Protein AF-A0A812GAY0-F1 (afdb_monomer_lite)

Sequence (283 aa):
MVVAYCGALATFPDYWWTCTLCFGIPFSYIAIQQIYIDHDVMHGATFPVYEWQRFLTHPFADFFSLPWEEFVLEHNRHHASTVDLLIQGEFGWDPEEFHYALQQWAGPWSSNWYKYLLTVPFIPVIHFFGLNDTGSLFALEWWMHFPDEGAGGKCNKEFWSKWVPRRVKHNAFVLSLWACVWLLGTYPLGRPLSEGWRFLFTVSFFARVGFSAAWMFITNFTHSLPWNEFLAQDPGRTWPVLHNVMAMVLGGKHRWNEMLFHDAAWFSLRLLSPSLLNLDYPV

pLDDT: mean 74.18, std 19.4, range [28.56, 97.69]

Organism: NCBI:txid878477

Radius of gyration: 21.4 Å; chains: 1; bounding box: 56×52×54 Å

Secondary structure (DSSP, 8-state):
-HHHHHHHHHH-GGGHHHHHHHHHHHHHHHHHHHHHHHHHHHHH--SPPPTTGGG-SSTTSSSS---HHHHHHHHHHHHHHHHHHTTT---TTS-HHHHHHHHH--TTSS-GGGHHHHTTTTHHHHHHHT-STTSHHHHHHHHHHS--SSTT-SS-TTIIIIIHHHHHHHHHHHHHHHHHHHHHTSGGGT--GGGTHHHHHHHHHHHHHHHHHHHHIIIIITTSHHHHHHHTT-HHHH-HHHHHHHHHHTTSHHHHHHHHSTT-HHHHHHHH-GGGGG-----

Foldseek 3Di:
DLLVLLVCCLVCVVCNVVSLCVCQVVLLLVLLLLQVVLVVCLVDPDPDDDPVVQQSNRQLLELAADGPVVLSVQVVQQVVCVVVLLQPWGDGDDPCVVLVCLQPVCPVPNDSPCNVPPRPVCLLVCLLQACFRGGDVVRVVCVVPVDDPDPTDDDDVCCVVPVVVRRCVNSVSSNVVLVVQLVSLDVSNPHHSVRSVVRSVSSSNSSSSNNSVNRCLQTPVLSDPVLVVCLVVVCCVVPVVVLVVVQVSNVHNVSSVCSSCVVVVVVVVVVVDPPVVPPPDDD

Structure (mmCIF, N/CA/C/O backbone):
data_AF-A0A812GAY0-F1
#
_entry.id   AF-A0A812GAY0-F1
#
loop_
_atom_site.group_PDB
_atom_site.id
_atom_site.type_symbol
_atom_site.label_atom_id
_atom_site.label_alt_id
_atom_site.label_comp_id
_atom_site.label_asym_id
_atom_site.label_entity_id
_atom_site.label_seq_id
_atom_site.pdbx_PDB_ins_code
_atom_site.Cartn_x
_atom_site.Cartn_y
_atom_site.Cartn_z
_atom_site.occupancy
_atom_site.B_iso_or_equiv
_atom_site.auth_seq_id
_atom_site.auth_comp_id
_atom_site.auth_asym_id
_atom_site.auth_atom_id
_atom_site.pdbx_PDB_model_num
ATOM 1 N N . MET A 1 1 ? -13.182 -7.813 4.278 1.00 91.88 1 MET A N 1
ATOM 2 C CA . MET A 1 1 ? -12.256 -8.108 5.399 1.00 91.88 1 MET A CA 1
ATOM 3 C C . MET A 1 1 ? -12.402 -7.134 6.557 1.00 91.88 1 MET A C 1
ATOM 5 O O . MET A 1 1 ? -12.786 -7.587 7.621 1.00 91.88 1 MET A O 1
ATOM 9 N N . VAL A 1 2 ? -12.171 -5.826 6.373 1.00 95.94 2 VAL A N 1
ATOM 10 C CA . VAL A 1 2 ? -12.195 -4.830 7.470 1.00 95.94 2 VAL A CA 1
ATOM 11 C C . VAL A 1 2 ? -13.468 -4.888 8.338 1.00 95.94 2 VAL A C 1
ATOM 13 O O . VAL A 1 2 ? -13.375 -4.914 9.560 1.00 95.94 2 VAL A O 1
ATOM 16 N N . VAL A 1 3 ? -14.656 -5.017 7.733 1.00 96.69 3 VAL A N 1
ATOM 17 C CA . VAL A 1 3 ? -15.926 -5.186 8.476 1.00 96.69 3 VAL A CA 1
ATOM 18 C C . VAL A 1 3 ? -15.945 -6.467 9.327 1.00 96.69 3 VAL A C 1
ATOM 20 O O . VAL A 1 3 ? -16.402 -6.441 10.464 1.00 96.69 3 VAL A O 1
ATOM 23 N N . ALA A 1 4 ? -15.401 -7.577 8.819 1.00 96.75 4 ALA A N 1
ATOM 24 C CA . ALA A 1 4 ? -15.313 -8.834 9.567 1.00 96.75 4 ALA A CA 1
ATOM 25 C C . ALA A 1 4 ? -14.305 -8.746 10.726 1.00 96.75 4 ALA A C 1
ATOM 27 O O . ALA A 1 4 ? -14.552 -9.306 11.787 1.00 96.75 4 ALA A O 1
ATOM 28 N N . TYR A 1 5 ? -13.213 -7.991 10.560 1.00 97.56 5 TYR A N 1
ATOM 29 C CA . TYR A 1 5 ? -12.270 -7.685 11.641 1.00 97.56 5 TYR A CA 1
ATOM 30 C C . TYR A 1 5 ? -12.915 -6.829 12.744 1.00 97.56 5 TYR A C 1
ATOM 32 O O . TYR A 1 5 ? -12.768 -7.142 13.923 1.00 97.56 5 TYR A O 1
ATOM 40 N N . CYS A 1 6 ? -13.703 -5.813 12.374 1.00 97.69 6 CYS A N 1
ATOM 41 C CA . CYS A 1 6 ? -14.517 -5.045 13.320 1.00 97.69 6 CYS A CA 1
ATOM 42 C C . CYS A 1 6 ? -15.488 -5.957 14.097 1.00 97.69 6 CYS A C 1
ATOM 44 O O . CYS A 1 6 ? -15.497 -5.937 15.326 1.00 97.69 6 CYS A O 1
ATOM 46 N N . GLY A 1 7 ? -16.228 -6.829 13.400 1.00 97.56 7 GLY A N 1
ATOM 47 C CA . GLY A 1 7 ? -17.113 -7.813 14.033 1.00 97.56 7 GLY A CA 1
ATOM 48 C C . GLY A 1 7 ? -16.378 -8.794 14.957 1.00 97.56 7 GLY A C 1
ATOM 49 O O . GLY A 1 7 ? -16.859 -9.081 16.052 1.00 97.56 7 GLY A O 1
ATOM 50 N N . ALA A 1 8 ? -15.190 -9.266 14.564 1.00 97.19 8 ALA A N 1
ATOM 51 C CA . ALA A 1 8 ? -14.360 -10.141 15.390 1.00 97.19 8 ALA A CA 1
ATOM 52 C C . ALA A 1 8 ? -13.901 -9.447 16.683 1.00 97.19 8 ALA A C 1
ATOM 54 O O . ALA A 1 8 ? -14.040 -10.028 17.754 1.00 97.19 8 ALA A O 1
ATOM 55 N N . LEU A 1 9 ? -13.443 -8.190 16.611 1.00 97.25 9 LEU A N 1
ATOM 56 C CA . LEU A 1 9 ? -13.089 -7.402 17.799 1.00 97.25 9 LEU A CA 1
ATOM 57 C C . LEU A 1 9 ? -14.291 -7.110 18.708 1.00 97.25 9 LEU A C 1
ATOM 59 O O . LEU A 1 9 ? -14.134 -7.113 19.925 1.00 97.25 9 LEU A O 1
ATOM 63 N N . ALA A 1 10 ? -15.474 -6.866 18.137 1.00 96.62 10 ALA A N 1
ATOM 64 C CA . ALA A 1 10 ? -16.702 -6.667 18.908 1.00 96.62 10 ALA A CA 1
ATOM 65 C C . ALA A 1 10 ? -17.165 -7.952 19.623 1.00 96.62 10 ALA A C 1
ATOM 67 O O . ALA A 1 10 ? -17.717 -7.885 20.717 1.00 96.62 10 ALA A O 1
ATOM 68 N N . THR A 1 11 ? -16.934 -9.120 19.011 1.00 97.12 11 THR A N 1
ATOM 69 C CA . THR A 1 11 ? -17.379 -10.426 19.536 1.00 97.12 11 THR A CA 1
ATOM 70 C C . THR A 1 11 ? -16.366 -11.050 20.502 1.00 97.12 11 THR A C 1
ATOM 72 O O . THR A 1 11 ? -16.757 -11.713 21.459 1.00 97.12 11 THR A O 1
ATOM 75 N N . PHE A 1 12 ? -15.067 -10.840 20.268 1.00 96.38 12 PHE A N 1
ATOM 76 C CA . PHE A 1 12 ? -13.966 -11.476 20.998 1.00 96.38 12 PHE A CA 1
ATOM 77 C C . PHE A 1 12 ? -12.930 -10.444 21.497 1.00 96.38 12 PHE A C 1
ATOM 79 O O . PHE A 1 12 ? -11.750 -10.537 21.139 1.00 96.38 12 PHE A O 1
ATOM 86 N N . PRO A 1 13 ? -13.330 -9.450 22.319 1.00 93.00 13 PRO A N 1
ATOM 87 C CA . PRO A 1 13 ? -12.456 -8.345 22.724 1.00 93.00 13 PRO A CA 1
ATOM 88 C C . PRO A 1 13 ? -11.199 -8.803 23.483 1.00 93.00 13 PRO A C 1
ATOM 90 O O . PRO A 1 13 ? -10.128 -8.229 23.291 1.00 93.00 13 PRO A O 1
ATOM 93 N N . ASP A 1 14 ? -11.289 -9.877 24.272 1.00 96.44 14 ASP A N 1
ATOM 94 C CA . ASP A 1 14 ? -10.149 -10.444 25.011 1.00 96.44 14 ASP A CA 1
ATOM 95 C C . ASP A 1 14 ? -9.085 -11.069 24.084 1.00 96.44 14 ASP A C 1
ATOM 97 O O . ASP A 1 14 ? -7.906 -11.142 24.429 1.00 96.44 14 ASP A O 1
ATOM 101 N N . TYR A 1 15 ? -9.478 -11.458 22.867 1.00 96.00 15 TYR A N 1
ATOM 102 C CA . TYR A 1 15 ? -8.618 -12.070 21.848 1.00 96.00 15 TYR A CA 1
ATOM 103 C C . TYR A 1 15 ? -8.150 -11.053 20.797 1.00 96.00 15 TYR A C 1
ATOM 105 O O . TYR A 1 15 ? -7.919 -11.404 19.635 1.00 96.00 15 TYR A O 1
ATOM 113 N N . TRP A 1 16 ? -8.008 -9.780 21.182 1.00 94.75 16 TRP A N 1
ATOM 114 C CA . TRP A 1 16 ? -7.714 -8.688 20.250 1.00 94.75 16 TRP A CA 1
ATOM 115 C C . TRP A 1 16 ? -6.454 -8.925 19.405 1.00 94.75 16 TRP A C 1
ATOM 117 O O . TRP A 1 16 ? -6.496 -8.692 18.198 1.00 94.75 16 TRP A O 1
ATOM 127 N N . TRP A 1 17 ? -5.361 -9.436 19.991 1.00 95.81 17 TRP A N 1
ATOM 128 C CA . TRP A 1 17 ? -4.130 -9.765 19.257 1.00 95.81 17 TRP A CA 1
ATOM 129 C C . TRP A 1 17 ? -4.379 -10.824 18.181 1.00 95.81 17 TRP A C 1
ATOM 131 O O . TRP A 1 17 ? -3.963 -10.651 17.038 1.00 95.81 17 TRP A O 1
ATOM 141 N N . THR A 1 18 ? -5.101 -11.895 18.521 1.00 96.88 18 THR A N 1
ATOM 142 C CA . THR A 1 18 ? -5.454 -12.969 17.584 1.00 96.88 18 THR A CA 1
ATOM 143 C C . THR A 1 18 ? -6.330 -12.432 16.455 1.00 96.88 18 THR A C 1
ATOM 145 O O . THR A 1 18 ? -6.010 -12.641 15.288 1.00 96.88 18 THR A O 1
ATOM 148 N N . CYS A 1 19 ? -7.372 -11.658 16.777 1.00 97.25 19 CYS A N 1
ATOM 149 C CA . CYS A 1 19 ? -8.228 -11.010 15.779 1.00 97.25 19 CYS A CA 1
ATOM 150 C C . CYS A 1 19 ? -7.425 -10.082 14.854 1.00 97.25 19 CYS A C 1
ATOM 152 O O . CYS A 1 19 ? -7.622 -10.094 13.640 1.00 97.25 19 CYS A O 1
ATOM 154 N N . THR A 1 20 ? -6.491 -9.314 15.423 1.00 96.94 20 THR A N 1
ATOM 155 C CA . THR A 1 20 ? -5.622 -8.378 14.697 1.00 96.94 20 THR A CA 1
ATOM 156 C C . THR A 1 20 ? -4.679 -9.100 13.743 1.00 96.94 20 THR A C 1
ATOM 158 O O . THR A 1 20 ? -4.568 -8.690 12.594 1.00 96.94 20 THR A O 1
ATOM 161 N N . LEU A 1 21 ? -4.031 -10.187 14.170 1.00 96.62 21 LEU A N 1
ATOM 162 C CA . LEU A 1 21 ? -3.102 -10.947 13.326 1.00 96.62 21 LEU A CA 1
ATOM 163 C C . LEU A 1 21 ? -3.830 -11.759 12.243 1.00 96.62 21 LEU A C 1
ATOM 165 O O . LEU A 1 21 ? -3.399 -11.758 11.090 1.00 96.62 21 LEU A O 1
ATOM 169 N N . CYS A 1 22 ? -4.965 -12.385 12.580 1.00 96.81 22 CYS A N 1
ATOM 170 C CA . CYS A 1 22 ? -5.810 -13.107 11.623 1.00 96.81 22 CYS A CA 1
ATOM 171 C C . CYS A 1 22 ? -6.476 -12.186 10.586 1.00 96.81 22 CYS A C 1
ATOM 173 O O . CYS A 1 22 ? -6.826 -12.649 9.503 1.00 96.81 22 CYS A O 1
ATOM 175 N N . PHE A 1 23 ? -6.639 -10.895 10.885 1.00 97.06 23 PHE A N 1
ATOM 176 C CA . PHE A 1 23 ? -6.981 -9.877 9.891 1.00 97.06 23 PHE A CA 1
ATOM 177 C C . PHE A 1 23 ? -5.746 -9.406 9.116 1.00 97.06 23 PHE A C 1
ATOM 179 O O . PHE A 1 23 ? -5.739 -9.441 7.887 1.00 97.06 23 PHE A O 1
ATOM 186 N N . GLY A 1 24 ? -4.722 -8.955 9.838 1.00 96.88 24 GLY A N 1
ATOM 187 C CA . GLY A 1 24 ? -3.613 -8.176 9.309 1.00 96.88 24 GLY A CA 1
ATOM 188 C C . GLY A 1 24 ? -2.748 -8.942 8.323 1.00 96.88 24 GLY A C 1
ATOM 189 O O . GLY A 1 24 ? -2.502 -8.439 7.234 1.00 96.88 24 GLY A O 1
ATOM 190 N N . ILE A 1 25 ? -2.357 -10.179 8.648 1.00 95.38 25 ILE A N 1
ATOM 191 C CA . ILE A 1 25 ? -1.489 -10.981 7.772 1.00 95.38 25 ILE A CA 1
ATOM 192 C C . ILE A 1 25 ? -2.188 -11.282 6.428 1.00 95.38 25 ILE A C 1
ATOM 194 O O . ILE A 1 25 ? -1.617 -10.951 5.385 1.00 95.38 25 ILE A O 1
ATOM 198 N N . PRO A 1 26 ? -3.436 -11.803 6.389 1.00 95.62 26 PRO A N 1
ATOM 199 C CA . PRO A 1 26 ? -4.159 -11.960 5.126 1.00 95.62 26 PRO A CA 1
ATOM 200 C C . PRO A 1 26 ? -4.470 -10.638 4.411 1.00 95.62 26 PRO A C 1
ATOM 202 O O . PRO A 1 26 ? -4.562 -10.623 3.187 1.00 95.62 26 PRO A O 1
ATOM 205 N N . PHE A 1 27 ? -4.652 -9.531 5.140 1.00 95.81 27 PHE A N 1
ATOM 206 C CA . PHE A 1 27 ? -4.959 -8.231 4.537 1.00 95.81 27 PHE A CA 1
ATOM 207 C C . PHE A 1 27 ? -3.732 -7.614 3.856 1.00 95.81 27 PHE A C 1
ATOM 209 O O . PHE A 1 27 ? -3.841 -7.183 2.711 1.00 95.81 27 PHE A O 1
ATOM 216 N N . SER A 1 28 ? -2.554 -7.668 4.490 1.00 94.81 28 SER A N 1
ATOM 217 C CA . SER A 1 28 ? -1.281 -7.320 3.846 1.00 94.81 28 SER A CA 1
ATOM 218 C C . SER A 1 28 ? -1.016 -8.201 2.626 1.00 94.81 28 SER A C 1
ATOM 220 O O . SER A 1 28 ? -0.612 -7.695 1.586 1.00 94.81 28 SER A O 1
ATOM 222 N N . TYR A 1 29 ? -1.301 -9.505 2.714 1.00 92.00 29 TYR A N 1
ATOM 223 C CA . TYR A 1 29 ? -1.166 -10.407 1.571 1.00 92.00 29 TYR A CA 1
ATOM 224 C C . TYR A 1 29 ? -2.084 -10.022 0.401 1.00 92.00 29 TYR A C 1
ATOM 226 O O . TYR A 1 29 ? -1.651 -10.005 -0.747 1.00 92.00 29 TYR A O 1
ATOM 234 N N . ILE A 1 30 ? -3.339 -9.659 0.674 1.00 91.50 30 ILE A N 1
ATOM 235 C CA . ILE A 1 30 ? -4.270 -9.210 -0.367 1.00 91.50 30 ILE A CA 1
ATOM 236 C C . ILE A 1 30 ? -3.857 -7.857 -0.956 1.00 91.50 30 ILE A C 1
ATOM 238 O O . ILE A 1 30 ? -3.978 -7.691 -2.162 1.00 91.50 30 ILE A O 1
ATOM 242 N N . ALA A 1 31 ? -3.292 -6.937 -0.169 1.00 91.62 31 ALA A N 1
ATOM 243 C CA . ALA A 1 31 ? -2.691 -5.709 -0.696 1.00 91.62 31 ALA A CA 1
ATOM 244 C C . ALA A 1 31 ? -1.494 -5.989 -1.632 1.00 91.62 31 ALA A C 1
ATOM 246 O O . ALA A 1 31 ? -1.371 -5.340 -2.667 1.00 91.62 31 ALA A O 1
ATOM 247 N N . ILE A 1 32 ? -0.671 -7.006 -1.339 1.00 89.19 32 ILE A N 1
ATOM 248 C CA . ILE A 1 32 ? 0.379 -7.469 -2.266 1.00 89.19 32 ILE A CA 1
ATOM 249 C C . ILE A 1 32 ? -0.239 -7.997 -3.568 1.00 89.19 32 ILE A C 1
ATOM 251 O O . ILE A 1 32 ? 0.168 -7.605 -4.657 1.00 89.19 32 ILE A O 1
ATOM 255 N N . GLN A 1 33 ? -1.245 -8.870 -3.470 1.00 86.88 33 GLN A N 1
ATOM 256 C CA . GLN A 1 33 ? -1.918 -9.426 -4.649 1.00 86.88 33 GLN A CA 1
ATOM 257 C C . GLN A 1 33 ? -2.678 -8.369 -5.463 1.00 86.88 33 GLN A C 1
ATOM 259 O O . GLN A 1 33 ? -2.829 -8.551 -6.668 1.00 86.88 33 GLN A O 1
ATOM 264 N N . GLN A 1 34 ? -3.137 -7.291 -4.821 1.00 86.69 34 GLN A N 1
ATOM 265 C CA . GLN A 1 34 ? -3.789 -6.151 -5.458 1.00 86.69 34 GLN A CA 1
ATOM 266 C C . GLN A 1 34 ? -2.803 -5.413 -6.371 1.00 86.69 34 GLN A C 1
ATOM 268 O O . GLN A 1 34 ? -3.097 -5.298 -7.552 1.00 86.69 34 GLN A O 1
ATOM 273 N N . ILE A 1 35 ? -1.599 -5.066 -5.891 1.00 84.44 35 ILE A N 1
ATOM 274 C CA . ILE A 1 35 ? -0.554 -4.451 -6.733 1.00 84.44 35 ILE A CA 1
ATOM 275 C C . ILE A 1 35 ? -0.225 -5.289 -7.968 1.00 84.44 35 ILE A C 1
ATOM 277 O O . ILE A 1 35 ? -0.152 -4.733 -9.057 1.00 84.44 35 ILE A O 1
ATOM 281 N N . TYR A 1 36 ? -0.104 -6.614 -7.841 1.00 79.56 36 TYR A N 1
ATOM 282 C CA . TYR A 1 36 ? 0.109 -7.466 -9.017 1.00 79.56 36 TYR A CA 1
ATOM 283 C C . TYR A 1 36 ? -1.066 -7.416 -10.003 1.00 79.56 36 TYR A C 1
ATOM 285 O O . TYR A 1 36 ? -0.839 -7.337 -11.201 1.00 79.56 36 TYR A O 1
ATOM 293 N N . ILE A 1 37 ? -2.319 -7.402 -9.526 1.00 79.56 37 ILE A N 1
ATOM 294 C CA . ILE A 1 37 ? -3.492 -7.218 -10.404 1.00 79.56 37 ILE A CA 1
ATOM 295 C C . ILE A 1 37 ? -3.460 -5.838 -11.072 1.00 79.56 37 ILE A C 1
ATOM 297 O O . ILE A 1 37 ? -3.764 -5.729 -12.255 1.00 79.56 37 ILE A O 1
ATOM 301 N N . ASP A 1 38 ? -3.117 -4.782 -10.339 1.00 79.62 38 ASP A N 1
ATOM 302 C CA . ASP A 1 38 ? -3.088 -3.429 -10.889 1.00 79.62 38 ASP A CA 1
ATOM 303 C C . ASP A 1 38 ? -1.956 -3.276 -11.922 1.00 79.62 38 ASP A C 1
ATOM 305 O O . ASP A 1 38 ? -2.198 -2.711 -12.985 1.00 79.62 38 ASP A O 1
ATOM 309 N N . HIS A 1 39 ? -0.782 -3.878 -11.690 1.00 77.62 39 HIS A N 1
ATOM 310 C CA . HIS A 1 39 ? 0.313 -4.010 -12.664 1.00 77.62 39 HIS A CA 1
ATOM 311 C C . HIS A 1 39 ? -0.130 -4.784 -13.923 1.00 77.62 39 HIS A C 1
ATOM 313 O O . HIS A 1 39 ? -0.033 -4.246 -15.030 1.00 77.62 39 HIS A O 1
ATOM 319 N N . ASP A 1 40 ? -0.720 -5.981 -13.758 1.00 74.38 40 ASP A N 1
ATOM 320 C CA . ASP A 1 40 ? -1.301 -6.798 -14.843 1.00 74.38 40 ASP A CA 1
ATOM 321 C C . ASP A 1 40 ? -2.260 -5.954 -15.714 1.00 74.38 40 ASP A C 1
ATOM 323 O O . ASP A 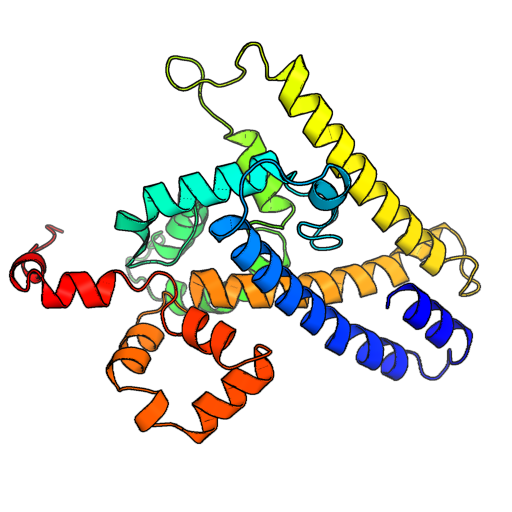1 40 ? -2.237 -5.996 -16.949 1.00 74.38 40 ASP A O 1
ATOM 327 N N . VAL A 1 41 ? -3.129 -5.168 -15.067 1.00 74.38 41 VAL A N 1
ATOM 328 C CA . VAL A 1 41 ? -4.144 -4.335 -15.728 1.00 74.38 41 VAL A CA 1
ATOM 329 C C . VAL A 1 41 ? -3.522 -3.098 -16.382 1.00 74.38 41 VAL A C 1
ATOM 331 O O . VAL A 1 41 ? -3.973 -2.723 -17.461 1.00 74.38 41 VAL A O 1
ATOM 334 N N . MET A 1 42 ? -2.490 -2.473 -15.810 1.00 74.25 42 MET A N 1
ATOM 335 C CA . MET A 1 42 ? -1.802 -1.341 -16.449 1.00 74.25 42 MET A CA 1
ATOM 336 C C . MET A 1 42 ? -1.100 -1.746 -17.749 1.00 74.25 42 MET A C 1
ATOM 338 O O . MET A 1 42 ? -1.199 -1.016 -18.736 1.00 74.25 42 MET A O 1
ATOM 342 N N . HIS A 1 43 ? -0.471 -2.924 -17.782 1.00 73.56 43 HIS A N 1
ATOM 343 C CA . HIS A 1 43 ? 0.157 -3.470 -18.992 1.00 73.56 43 HIS A CA 1
ATOM 344 C C . HIS A 1 43 ? -0.853 -4.035 -20.003 1.00 73.56 43 HIS A C 1
ATOM 346 O O . HIS A 1 43 ? -0.641 -3.944 -21.213 1.00 73.56 43 HIS A O 1
ATOM 352 N N . GLY A 1 44 ? -1.952 -4.634 -19.531 1.00 62.41 44 GLY A N 1
ATOM 353 C CA . GLY A 1 44 ? -2.890 -5.388 -20.372 1.00 62.41 44 GLY A CA 1
ATOM 354 C C . GLY A 1 44 ? -4.186 -4.676 -20.788 1.00 62.41 44 GLY A C 1
ATOM 355 O O . GLY A 1 44 ? -4.873 -5.158 -21.693 1.00 62.41 44 GLY A O 1
ATOM 356 N N . ALA A 1 45 ? -4.588 -3.574 -20.144 1.00 60.09 45 ALA A N 1
ATOM 357 C CA . ALA A 1 45 ? -5.917 -2.998 -20.359 1.00 60.09 45 ALA A CA 1
ATOM 358 C C . ALA A 1 45 ? -6.026 -2.119 -21.613 1.00 60.09 45 ALA A C 1
ATOM 360 O O . ALA A 1 45 ? -5.353 -1.100 -21.772 1.00 60.09 45 ALA A O 1
ATOM 361 N N . THR A 1 46 ? -7.025 -2.414 -22.447 1.00 53.97 46 THR A N 1
ATOM 362 C CA . THR A 1 46 ? -7.500 -1.479 -23.473 1.00 53.97 46 THR A CA 1
ATOM 363 C C . THR A 1 46 ? -8.133 -0.252 -22.815 1.00 53.97 46 THR A C 1
ATOM 365 O O . THR A 1 46 ? -9.203 -0.340 -22.208 1.00 53.97 46 THR A O 1
ATOM 368 N N . PHE A 1 47 ? -7.495 0.907 -22.953 1.00 59.88 47 PHE A N 1
ATOM 369 C CA . PHE A 1 47 ? -8.018 2.171 -22.438 1.00 59.88 47 PHE A CA 1
ATOM 370 C C . PHE A 1 47 ? -9.268 2.619 -23.234 1.00 59.88 47 PHE A C 1
ATOM 372 O O . PHE A 1 47 ? -9.244 2.542 -24.465 1.00 59.88 47 PHE A O 1
ATOM 379 N N . PRO A 1 48 ? -10.341 3.143 -22.601 1.00 62.84 48 PRO A N 1
ATOM 380 C CA . PRO A 1 48 ? -10.502 3.438 -21.175 1.00 62.84 48 PRO A CA 1
ATOM 381 C C . PRO A 1 48 ? -11.254 2.353 -20.377 1.00 62.84 48 PRO A C 1
ATOM 383 O O . PRO A 1 48 ? -12.234 1.777 -20.844 1.00 62.84 48 PRO A O 1
ATOM 386 N N . VAL A 1 49 ? -10.878 2.187 -19.104 1.00 73.19 49 VAL A N 1
ATOM 387 C CA . VAL A 1 49 ? -11.592 1.338 -18.128 1.00 73.19 49 VAL A CA 1
ATOM 388 C C . VAL A 1 49 ? -12.937 1.942 -17.683 1.00 73.19 49 VAL A C 1
ATOM 390 O O . VAL A 1 49 ? -13.151 3.167 -17.760 1.00 73.19 49 VAL A O 1
ATOM 393 N N . TYR A 1 50 ? -13.833 1.092 -17.160 1.00 79.50 50 TYR A N 1
ATOM 394 C CA . TYR A 1 50 ? -15.130 1.509 -16.618 1.00 79.50 50 TYR A CA 1
ATOM 395 C C . TYR A 1 50 ? -14.962 2.486 -15.445 1.00 79.50 50 TYR A C 1
ATOM 397 O O . TYR A 1 50 ? -14.006 2.409 -14.679 1.00 79.50 50 TYR A O 1
ATOM 405 N N . GLU A 1 51 ? -15.916 3.404 -15.273 1.00 80.56 51 GLU A N 1
ATOM 406 C CA . GLU A 1 51 ? -15.801 4.498 -14.297 1.00 80.56 51 GLU A CA 1
ATOM 407 C C . GLU A 1 51 ? -15.577 4.014 -12.855 1.00 80.56 51 GLU A C 1
ATOM 409 O O . GLU A 1 51 ? -14.760 4.588 -12.144 1.00 80.56 51 GLU A O 1
ATOM 414 N N . TRP A 1 52 ? -16.240 2.930 -12.440 1.00 79.19 52 TRP A N 1
ATOM 415 C CA . TRP A 1 52 ? -16.080 2.352 -11.102 1.00 79.19 52 TRP A CA 1
ATOM 416 C C . TRP A 1 52 ? -14.709 1.689 -10.883 1.00 79.19 52 TRP A C 1
ATOM 418 O O . TRP A 1 52 ? -14.216 1.688 -9.759 1.00 79.19 52 TRP A O 1
ATOM 428 N N . GLN A 1 53 ? -14.066 1.172 -11.938 1.00 77.88 53 GLN A N 1
ATOM 429 C CA . GLN A 1 53 ? -12.746 0.529 -11.842 1.00 77.88 53 GLN A CA 1
ATOM 430 C C . GLN A 1 53 ? -11.640 1.538 -11.520 1.00 77.88 53 GLN A C 1
ATOM 432 O O . GLN A 1 53 ? -10.680 1.193 -10.840 1.00 77.88 53 GLN A O 1
ATOM 437 N N . ARG A 1 54 ? -11.810 2.809 -11.915 1.00 78.31 54 ARG A N 1
ATOM 438 C CA . ARG A 1 54 ? -10.849 3.901 -11.652 1.00 78.31 54 ARG A CA 1
ATOM 439 C C . ARG A 1 54 ? -10.640 4.207 -10.168 1.00 78.31 54 ARG A C 1
ATOM 441 O O . ARG A 1 54 ? -9.724 4.945 -9.832 1.00 78.31 54 ARG A O 1
ATOM 448 N N . PHE A 1 55 ? -11.494 3.657 -9.306 1.00 77.94 55 PHE A N 1
ATOM 449 C CA . PHE A 1 55 ? -11.449 3.803 -7.853 1.00 77.94 55 PHE A CA 1
ATOM 450 C C . PHE A 1 55 ? -10.956 2.536 -7.129 1.00 77.94 55 PHE A C 1
ATOM 452 O O . PHE A 1 55 ? -10.902 2.515 -5.901 1.00 77.94 55 PHE A O 1
ATOM 459 N N . LEU A 1 56 ? -10.618 1.471 -7.867 1.00 71.56 56 LEU A N 1
ATOM 460 C CA . LEU A 1 56 ? -10.163 0.183 -7.321 1.00 71.56 56 LEU A CA 1
ATOM 461 C C . LEU A 1 56 ? -8.655 -0.055 -7.473 1.00 71.56 56 LEU A C 1
ATOM 463 O O . LEU A 1 56 ? -8.181 -1.124 -7.119 1.00 71.56 56 LEU A O 1
ATOM 467 N N . THR A 1 57 ? -7.922 0.952 -7.935 1.00 69.88 57 THR A N 1
ATOM 468 C CA . THR A 1 57 ? -6.526 0.878 -8.397 1.00 69.88 57 THR A CA 1
ATOM 469 C C . THR A 1 57 ? -5.479 0.633 -7.318 1.00 69.88 57 THR A C 1
ATOM 471 O O . THR A 1 57 ? -4.328 0.400 -7.657 1.00 69.88 57 THR A O 1
ATOM 474 N N . HIS A 1 58 ? -5.846 0.874 -6.053 1.00 80.75 58 HIS A N 1
ATOM 475 C CA . HIS A 1 58 ? -5.058 0.658 -4.828 1.00 80.75 58 HIS A CA 1
ATOM 476 C C . HIS A 1 58 ? -5.828 1.174 -3.580 1.00 80.75 58 HIS A C 1
ATOM 478 O O . HIS A 1 58 ? -5.326 2.003 -2.812 1.00 80.75 58 HIS A O 1
ATOM 484 N N . PRO A 1 59 ? -7.095 0.762 -3.352 1.00 76.06 59 PRO A N 1
ATOM 485 C CA . PRO A 1 59 ? -7.872 1.230 -2.208 1.00 76.06 59 PRO A CA 1
ATOM 486 C C . PRO A 1 59 ? -7.180 0.854 -0.892 1.00 76.06 59 PRO A C 1
ATOM 488 O O . PRO A 1 59 ? -6.704 -0.266 -0.718 1.00 76.06 59 PRO A O 1
ATOM 491 N N . PHE A 1 60 ? -7.171 1.795 0.054 1.00 86.62 60 PHE A N 1
ATOM 492 C CA . PHE A 1 60 ? -6.467 1.710 1.341 1.00 86.62 60 PHE A CA 1
ATOM 493 C C . PHE A 1 60 ? -4.928 1.700 1.282 1.00 86.62 60 PHE A C 1
ATOM 495 O O . PHE A 1 60 ? -4.321 1.587 2.346 1.00 86.62 60 PHE A O 1
ATOM 502 N N . ALA A 1 61 ? -4.283 1.874 0.120 1.00 86.38 61 ALA A N 1
ATOM 503 C CA . ALA A 1 61 ? -2.822 2.013 0.066 1.00 86.38 61 ALA A CA 1
ATOM 504 C C . ALA A 1 61 ? -2.320 3.212 0.874 1.00 86.38 61 ALA A C 1
ATOM 506 O O . ALA A 1 61 ? -1.325 3.103 1.590 1.00 86.38 61 ALA A O 1
ATOM 507 N N . ASP A 1 62 ? -3.040 4.331 0.832 1.00 90.12 62 ASP A N 1
ATOM 508 C CA . ASP A 1 62 ? -2.762 5.500 1.661 1.00 90.12 62 ASP A CA 1
ATOM 509 C C . ASP A 1 62 ? -4.013 6.377 1.860 1.00 90.12 62 ASP A C 1
ATOM 511 O O . ASP A 1 62 ? -5.096 6.064 1.357 1.00 90.12 62 ASP A O 1
ATOM 515 N N . PHE A 1 63 ? -3.883 7.473 2.612 1.00 90.50 63 PHE A N 1
ATOM 516 C CA . PHE A 1 63 ? -4.955 8.448 2.859 1.00 90.50 63 PHE A CA 1
ATOM 517 C C . PHE A 1 63 ? -5.344 9.278 1.636 1.00 90.50 63 PHE A C 1
ATOM 519 O O . PHE A 1 63 ? -6.478 9.749 1.551 1.00 90.50 63 PHE A O 1
ATOM 526 N N . PHE A 1 64 ? -4.413 9.449 0.705 1.00 88.50 64 PHE A N 1
ATOM 527 C CA . PHE A 1 64 ? -4.607 10.086 -0.588 1.00 88.50 64 PHE A CA 1
ATOM 528 C C . PHE A 1 64 ? -3.585 9.502 -1.568 1.00 88.50 64 PHE A C 1
ATOM 530 O O . PHE A 1 64 ? -2.510 9.072 -1.150 1.00 88.50 64 PHE A O 1
ATOM 537 N N . SER A 1 65 ? -3.929 9.446 -2.851 1.00 88.81 65 SER A N 1
ATOM 538 C CA . SER A 1 65 ? -3.112 8.766 -3.861 1.00 88.81 65 SER A CA 1
ATOM 539 C C . SER A 1 65 ? -3.426 9.255 -5.280 1.00 88.81 65 SER A C 1
ATOM 541 O O . SER A 1 65 ? -4.298 10.113 -5.480 1.00 88.81 65 SER A O 1
ATOM 543 N N . LEU A 1 66 ? -2.720 8.712 -6.276 1.00 87.50 66 LEU A N 1
ATOM 544 C CA . LEU A 1 66 ? -2.942 9.037 -7.683 1.00 87.50 66 LEU A CA 1
ATOM 545 C C . LEU A 1 66 ? -4.267 8.444 -8.207 1.00 87.50 66 LEU A C 1
ATOM 547 O O . LEU A 1 66 ? -4.539 7.263 -7.990 1.00 87.50 66 LEU A O 1
ATOM 551 N N . PRO A 1 67 ? -5.097 9.221 -8.934 1.00 87.81 67 PRO A N 1
ATOM 552 C CA . PRO A 1 67 ? -6.220 8.664 -9.688 1.00 87.81 67 PRO A CA 1
ATOM 553 C C . PRO A 1 67 ? -5.714 7.795 -10.849 1.00 87.81 67 PRO A C 1
ATOM 555 O O . PRO A 1 67 ? -4.643 8.066 -11.391 1.00 87.81 67 PRO A O 1
ATOM 558 N N . TRP A 1 68 ? -6.516 6.819 -11.297 1.00 84.62 68 TRP A N 1
ATOM 559 C CA . TRP A 1 68 ? -6.158 5.882 -12.379 1.00 84.62 68 TRP A CA 1
ATOM 560 C C . TRP A 1 68 ? -5.477 6.529 -13.592 1.00 84.62 68 TRP A C 1
ATOM 562 O O . TRP A 1 68 ? -4.452 6.041 -14.053 1.00 84.62 68 TRP A O 1
ATOM 572 N N . GLU A 1 69 ? -6.020 7.632 -14.120 1.00 81.56 69 GLU A N 1
ATOM 573 C CA . GLU A 1 69 ? -5.453 8.265 -15.316 1.00 81.56 69 GLU A CA 1
ATOM 574 C C . GLU A 1 69 ? -4.109 8.973 -15.079 1.00 81.56 69 GLU A C 1
ATOM 576 O O . GLU A 1 69 ? -3.415 9.258 -16.050 1.00 81.56 69 GLU A O 1
ATOM 581 N N . GLU A 1 70 ? -3.750 9.283 -13.831 1.00 82.38 70 GLU A N 1
ATOM 582 C CA . GLU A 1 70 ? -2.417 9.791 -13.477 1.00 82.38 70 GLU A CA 1
ATOM 583 C C . GLU A 1 70 ? -1.463 8.651 -13.117 1.00 82.38 70 GLU A C 1
ATOM 585 O O . GLU A 1 70 ? -0.316 8.709 -13.530 1.00 82.38 70 GLU A O 1
ATOM 590 N N . PHE A 1 71 ? -1.950 7.595 -12.459 1.00 82.00 71 PHE A N 1
ATOM 591 C CA . PHE A 1 71 ? -1.189 6.374 -12.163 1.00 82.00 71 PHE A CA 1
ATOM 592 C C . PHE A 1 71 ? -0.724 5.669 -13.452 1.00 82.00 71 PHE A C 1
ATOM 594 O O . PHE A 1 71 ? 0.459 5.434 -13.642 1.00 82.00 71 PHE A O 1
ATOM 601 N N . VAL A 1 72 ? -1.620 5.476 -14.430 1.00 79.12 72 VAL A N 1
ATOM 602 C CA . VAL A 1 72 ? -1.248 4.952 -15.760 1.00 79.12 72 VAL A CA 1
ATOM 603 C C . VAL A 1 72 ? -0.305 5.901 -16.510 1.00 79.12 72 VAL A C 1
ATOM 605 O O . VAL A 1 72 ? 0.537 5.449 -17.281 1.00 79.12 72 VAL A O 1
ATOM 608 N N . LEU A 1 73 ? -0.440 7.219 -16.341 1.00 77.88 73 LEU A N 1
ATOM 609 C CA . LEU A 1 73 ? 0.438 8.189 -17.007 1.00 77.88 73 LEU A CA 1
ATOM 610 C C . LEU A 1 73 ? 1.842 8.209 -16.391 1.00 77.88 73 LEU A C 1
ATOM 612 O O . LEU A 1 73 ? 2.810 8.413 -17.116 1.00 77.88 73 LEU A O 1
ATOM 616 N N . GLU A 1 74 ? 1.943 8.002 -15.085 1.00 76.50 74 GLU A N 1
ATOM 617 C CA . GLU A 1 74 ? 3.195 7.803 -14.363 1.00 76.50 74 GLU A CA 1
ATOM 618 C C . GLU A 1 74 ? 3.868 6.505 -14.827 1.00 76.50 74 GLU A C 1
ATOM 620 O O . GLU A 1 74 ? 4.919 6.595 -15.456 1.00 76.50 74 GLU A O 1
ATOM 625 N N . HIS A 1 75 ? 3.188 5.358 -14.732 1.00 76.31 75 HIS A N 1
ATOM 626 C CA . HIS A 1 75 ? 3.662 4.050 -15.217 1.00 76.31 75 HIS A CA 1
ATOM 627 C C . HIS A 1 75 ? 4.154 4.072 -16.681 1.00 76.31 75 HIS A C 1
ATOM 629 O O . HIS A 1 75 ? 5.175 3.487 -17.036 1.00 76.31 75 HIS A O 1
ATOM 635 N N . ASN A 1 76 ? 3.479 4.812 -17.569 1.00 69.69 76 ASN A N 1
ATOM 636 C CA . ASN A 1 76 ? 3.943 4.977 -18.956 1.00 69.69 76 ASN A CA 1
ATOM 637 C C . ASN A 1 76 ? 5.189 5.875 -19.092 1.00 69.69 76 ASN A C 1
ATOM 639 O O . ASN A 1 76 ? 5.978 5.684 -20.018 1.00 69.69 76 ASN A O 1
ATOM 643 N N . ARG A 1 77 ? 5.373 6.873 -18.217 1.00 68.06 77 ARG A N 1
ATOM 644 C CA . ARG A 1 77 ? 6.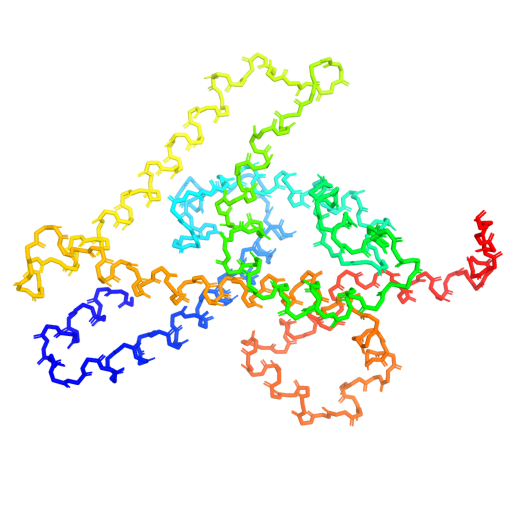602 7.687 -18.180 1.00 68.06 77 ARG A CA 1
ATOM 645 C C . ARG A 1 77 ? 7.753 6.908 -17.554 1.00 68.06 77 ARG A C 1
ATOM 647 O O . ARG A 1 77 ? 8.865 7.033 -18.052 1.00 68.06 77 ARG A O 1
ATOM 654 N N . HIS A 1 78 ? 7.465 6.073 -16.558 1.00 64.88 78 HIS A N 1
ATOM 655 C CA . HIS A 1 78 ? 8.393 5.124 -15.957 1.00 64.88 78 HIS A CA 1
ATOM 656 C C . HIS A 1 78 ? 9.053 4.248 -17.026 1.00 64.88 78 HIS A C 1
ATOM 658 O O . HIS A 1 78 ? 10.265 4.341 -17.226 1.00 64.88 78 HIS A O 1
ATOM 664 N N . HIS A 1 79 ? 8.260 3.493 -17.797 1.00 62.38 79 HIS A N 1
ATOM 665 C CA . HIS A 1 79 ? 8.792 2.617 -18.850 1.00 62.38 79 HIS A CA 1
ATOM 666 C C . HIS A 1 79 ? 9.490 3.364 -20.001 1.00 62.38 79 HIS A C 1
ATOM 668 O O . HIS A 1 79 ? 10.293 2.775 -20.724 1.00 62.38 79 HIS A O 1
ATOM 674 N N . ALA A 1 80 ? 9.241 4.669 -20.171 1.00 58.94 80 ALA A N 1
ATOM 675 C CA . ALA A 1 80 ? 9.990 5.500 -21.113 1.00 58.94 80 ALA A CA 1
ATOM 676 C C . ALA A 1 80 ? 11.397 5.883 -20.602 1.00 58.94 80 ALA A C 1
ATOM 678 O O . ALA A 1 80 ? 12.271 6.158 -21.424 1.00 58.94 80 ALA A O 1
ATOM 679 N N . SER A 1 81 ? 11.627 5.881 -19.282 1.00 51.03 81 SER A N 1
ATOM 680 C CA . SER A 1 81 ? 12.938 6.106 -18.642 1.00 51.03 81 SER A CA 1
ATOM 681 C C . SER A 1 81 ? 13.733 4.825 -18.344 1.00 51.03 81 SER A C 1
ATOM 683 O O . SER A 1 81 ? 14.939 4.912 -18.126 1.00 51.03 81 SER A O 1
ATOM 685 N N . THR A 1 82 ? 13.121 3.633 -18.386 1.00 49.03 82 THR A N 1
ATOM 686 C CA . THR A 1 82 ? 13.744 2.362 -17.945 1.00 49.03 82 THR A CA 1
ATOM 687 C C . THR A 1 82 ? 15.090 2.022 -18.599 1.00 49.03 82 THR A C 1
ATOM 689 O O . THR A 1 82 ? 15.882 1.307 -17.997 1.00 49.03 82 THR A O 1
ATOM 692 N N . VAL A 1 83 ? 15.421 2.568 -19.776 1.00 47.06 83 VAL A N 1
ATOM 693 C CA . VAL A 1 83 ? 16.739 2.357 -20.412 1.00 47.06 83 VAL A CA 1
ATOM 694 C C . VAL A 1 83 ? 17.906 2.793 -19.506 1.00 47.06 83 VAL A C 1
ATOM 696 O O . VAL A 1 83 ? 18.939 2.124 -19.516 1.00 47.06 83 VAL A O 1
ATOM 699 N N . ASP A 1 84 ? 17.724 3.835 -18.687 1.00 39.66 84 ASP A N 1
ATOM 700 C CA . ASP A 1 84 ? 18.743 4.331 -17.748 1.00 39.66 84 ASP A CA 1
ATOM 701 C C . ASP A 1 84 ? 18.613 3.716 -16.329 1.00 39.66 84 ASP A C 1
ATOM 703 O O . ASP A 1 84 ? 19.608 3.590 -15.611 1.00 39.66 84 ASP A O 1
ATOM 707 N N . LEU A 1 85 ? 17.416 3.243 -15.946 1.00 46.88 85 LEU A N 1
ATOM 708 C CA . LEU A 1 85 ? 17.091 2.702 -14.606 1.00 46.88 85 LEU A CA 1
ATOM 709 C C . LEU A 1 85 ? 17.660 1.292 -14.330 1.00 46.88 85 LEU A C 1
ATOM 711 O O . LEU A 1 85 ? 17.833 0.885 -13.178 1.00 46.88 85 LEU A O 1
ATOM 715 N N . LEU A 1 86 ? 18.006 0.547 -15.388 1.00 45.81 86 LEU A N 1
ATOM 716 C CA . LEU A 1 86 ? 18.414 -0.874 -15.389 1.00 45.81 86 LEU A CA 1
ATOM 717 C C . LEU A 1 86 ? 19.695 -1.230 -14.596 1.00 45.81 86 LEU A C 1
ATOM 719 O O . LEU A 1 86 ? 20.169 -2.366 -14.669 1.00 45.81 86 LEU A O 1
ATOM 723 N N . ILE A 1 87 ? 20.287 -0.282 -13.867 1.00 43.16 87 ILE A N 1
ATOM 724 C CA . ILE A 1 87 ? 21.455 -0.489 -12.993 1.00 43.16 87 ILE A CA 1
ATOM 725 C C . ILE A 1 87 ? 21.133 -0.176 -11.515 1.00 43.16 87 ILE A C 1
ATOM 727 O O . ILE A 1 87 ? 21.865 -0.632 -10.635 1.00 43.16 87 ILE A O 1
ATOM 731 N N . GLN A 1 88 ? 20.068 0.584 -11.217 1.00 44.78 88 GLN A N 1
ATOM 732 C CA . GLN A 1 88 ? 19.899 1.250 -9.909 1.00 44.78 88 GLN A CA 1
ATOM 733 C C . GLN A 1 88 ? 18.542 1.000 -9.220 1.00 44.78 88 GLN A C 1
ATOM 735 O O . GLN A 1 88 ? 18.413 1.265 -8.022 1.00 44.78 88 GLN A O 1
ATOM 740 N N . GLY A 1 89 ? 17.576 0.402 -9.922 1.00 46.12 89 GLY A N 1
ATOM 741 C CA . GLY A 1 89 ? 16.220 0.162 -9.423 1.00 46.12 89 GLY A CA 1
ATOM 742 C C . GLY A 1 89 ? 15.194 0.981 -10.196 1.00 46.12 89 GLY A C 1
ATOM 743 O O . GLY A 1 89 ? 15.524 2.007 -10.777 1.00 46.12 89 GLY A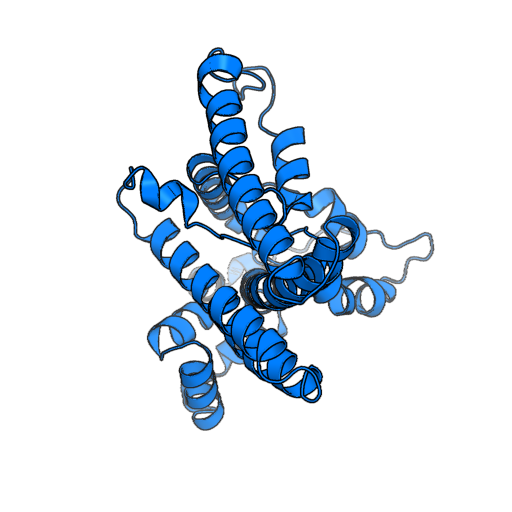 O 1
ATOM 744 N N . GLU A 1 90 ? 13.956 0.510 -10.230 1.00 46.22 90 GLU A N 1
ATOM 745 C CA . GLU A 1 90 ? 12.900 1.122 -11.035 1.00 46.22 90 GLU A CA 1
ATOM 746 C C . GLU A 1 90 ? 12.141 2.207 -10.270 1.00 46.22 90 GLU A C 1
ATOM 748 O O . GLU A 1 90 ? 11.300 1.896 -9.431 1.00 46.22 90 GLU A O 1
ATOM 753 N N . PHE A 1 91 ? 12.392 3.484 -10.579 1.00 46.41 91 PHE A N 1
ATOM 754 C CA . PHE A 1 91 ? 11.481 4.576 -10.223 1.00 46.41 91 PHE A CA 1
ATOM 755 C C . PHE A 1 91 ? 11.292 5.565 -11.377 1.00 46.41 91 PHE A C 1
ATOM 757 O O . PHE A 1 91 ? 12.242 6.035 -11.997 1.00 46.41 91 PHE A O 1
ATOM 764 N N . GLY A 1 92 ? 10.027 5.858 -11.685 1.00 36.50 92 GLY A N 1
ATOM 765 C CA . GLY A 1 92 ? 9.625 6.538 -12.909 1.00 36.50 92 GLY A CA 1
ATOM 766 C C . GLY A 1 92 ? 9.639 8.059 -12.821 1.00 36.50 92 GLY A C 1
ATOM 767 O O . GLY A 1 92 ? 9.094 8.645 -11.892 1.00 36.50 92 GLY A O 1
ATOM 768 N N . TRP A 1 93 ? 10.207 8.702 -13.845 1.00 43.97 93 TRP A N 1
ATOM 769 C CA . TRP A 1 93 ? 10.337 10.163 -13.961 1.00 43.97 93 TRP A CA 1
ATOM 770 C C . TRP A 1 93 ? 10.934 10.867 -12.725 1.00 43.97 93 TRP A C 1
ATOM 772 O O . TRP A 1 93 ? 10.364 11.821 -12.199 1.00 43.97 93 TRP A O 1
ATOM 782 N N . ASP A 1 94 ? 12.111 10.393 -12.318 1.00 45.06 94 ASP A N 1
ATOM 783 C CA . ASP A 1 94 ? 13.069 11.054 -11.420 1.00 45.06 94 ASP A CA 1
ATOM 784 C C . ASP A 1 94 ? 12.501 11.748 -10.139 1.00 45.06 94 ASP A C 1
ATOM 786 O O . ASP A 1 94 ? 12.708 12.942 -9.917 1.00 45.06 94 ASP A O 1
ATOM 790 N N . PRO A 1 95 ? 11.875 10.979 -9.216 1.00 42.44 95 PRO A N 1
ATOM 791 C CA . PRO A 1 95 ? 12.045 11.130 -7.756 1.00 42.44 95 PRO A CA 1
ATOM 792 C C . PRO A 1 95 ? 13.475 10.792 -7.300 1.00 42.44 95 PRO A C 1
ATOM 794 O O . PRO A 1 95 ? 13.818 10.797 -6.107 1.00 42.44 95 PRO A O 1
ATOM 797 N N . GLU A 1 96 ? 14.297 10.357 -8.250 1.00 39.22 96 GLU A N 1
ATOM 798 C CA . GLU A 1 96 ? 15.603 9.809 -8.016 1.00 39.22 96 GLU A CA 1
ATOM 799 C C . GLU A 1 96 ? 16.561 10.895 -7.537 1.00 39.22 96 GLU A C 1
ATOM 801 O O . GLU A 1 96 ? 17.424 10.560 -6.751 1.00 39.22 96 GLU A O 1
ATOM 806 N N . GLU A 1 97 ? 16.358 12.194 -7.775 1.00 45.59 97 GLU A N 1
ATOM 807 C CA . GLU A 1 97 ? 17.131 13.232 -7.074 1.00 45.59 97 GLU A CA 1
ATOM 808 C C . GLU A 1 97 ? 17.159 13.018 -5.547 1.00 45.59 97 GLU A C 1
ATOM 810 O O . GLU A 1 97 ? 18.208 13.210 -4.938 1.00 45.59 97 GLU A O 1
ATOM 815 N N . PHE A 1 98 ? 16.081 12.540 -4.907 1.00 49.31 98 PHE A N 1
ATOM 816 C CA . PHE A 1 98 ? 16.101 12.251 -3.467 1.00 49.31 98 PHE A CA 1
ATOM 817 C C . PHE A 1 98 ? 16.692 10.871 -3.138 1.00 49.31 98 PHE A C 1
ATOM 819 O O . PHE A 1 98 ? 17.555 10.7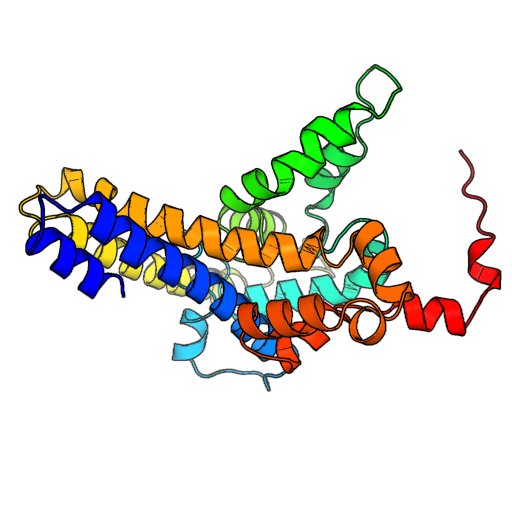55 -2.257 1.00 49.31 98 PHE A O 1
ATOM 826 N N . HIS A 1 99 ? 16.269 9.814 -3.840 1.00 47.78 99 HIS A N 1
ATOM 827 C CA . HIS A 1 99 ? 16.780 8.461 -3.590 1.00 47.78 99 HIS A CA 1
ATOM 828 C C . HIS A 1 99 ? 18.228 8.279 -4.077 1.00 47.78 99 HIS A C 1
ATOM 830 O O . HIS A 1 99 ? 19.042 7.754 -3.320 1.00 47.78 99 HIS A O 1
ATOM 836 N N . TYR A 1 100 ? 18.589 8.767 -5.263 1.00 49.81 100 TYR A N 1
ATOM 837 C CA . TYR A 1 100 ? 19.966 8.956 -5.723 1.00 49.81 100 TYR A CA 1
ATOM 838 C C . TYR A 1 100 ? 20.735 9.963 -4.889 1.00 49.81 100 TYR A C 1
ATOM 840 O O . TYR A 1 100 ? 21.887 9.656 -4.634 1.00 49.81 100 TYR A O 1
ATOM 848 N N . ALA A 1 101 ? 20.202 11.082 -4.375 1.00 52.09 101 ALA A N 1
ATOM 849 C CA . ALA A 1 101 ? 20.994 11.850 -3.402 1.00 52.09 101 ALA A CA 1
ATOM 850 C C . ALA A 1 101 ? 21.386 10.938 -2.234 1.00 52.09 101 ALA A C 1
ATOM 852 O O . ALA A 1 101 ? 22.570 10.746 -1.976 1.00 52.09 101 ALA A O 1
ATOM 853 N N . LEU A 1 102 ? 20.438 10.247 -1.599 1.00 51.41 102 LEU A N 1
ATOM 854 C CA . LEU A 1 102 ? 20.756 9.320 -0.508 1.00 51.41 102 LEU A CA 1
ATOM 855 C C . LEU A 1 102 ? 21.700 8.170 -0.940 1.00 51.41 102 LEU A C 1
ATOM 857 O O . LEU A 1 102 ? 22.605 7.806 -0.183 1.00 51.41 102 LEU A O 1
ATOM 861 N N . GLN A 1 103 ? 21.554 7.631 -2.155 1.00 51.09 103 GLN A N 1
ATOM 862 C CA . GLN A 1 103 ? 22.382 6.550 -2.710 1.00 51.09 103 GLN A CA 1
ATOM 863 C C . GLN A 1 103 ? 23.687 7.013 -3.390 1.00 51.09 103 GLN A C 1
ATOM 865 O O . GLN A 1 103 ? 24.532 6.170 -3.683 1.00 51.09 103 GLN A O 1
ATOM 870 N N . GLN A 1 104 ? 23.919 8.304 -3.626 1.00 49.41 104 GLN A N 1
ATOM 871 C CA . GLN A 1 104 ? 25.094 8.846 -4.331 1.00 49.41 104 GLN A CA 1
ATOM 872 C C . GLN A 1 104 ? 25.919 9.821 -3.474 1.00 49.41 104 GLN A C 1
ATOM 874 O O . GLN A 1 104 ? 27.125 9.876 -3.686 1.00 49.41 104 GLN A O 1
ATOM 879 N N . TRP A 1 105 ? 25.320 10.483 -2.470 1.00 47.19 105 TRP A N 1
ATOM 880 C CA . TRP A 1 105 ? 25.795 11.678 -1.729 1.00 47.19 105 TRP A CA 1
ATOM 881 C C . TRP A 1 105 ? 27.268 11.747 -1.276 1.00 47.19 105 TRP A C 1
ATOM 883 O O . TRP A 1 105 ? 27.746 12.848 -1.023 1.00 47.19 105 TRP A O 1
ATOM 893 N N . ALA A 1 106 ? 27.994 10.634 -1.151 1.00 46.06 106 ALA A N 1
ATOM 894 C CA . ALA A 1 106 ? 29.346 10.483 -0.594 1.00 46.06 106 ALA A CA 1
ATOM 895 C C . ALA A 1 106 ? 29.561 10.995 0.852 1.00 46.06 106 ALA A C 1
ATOM 897 O O . ALA A 1 106 ? 30.465 10.516 1.533 1.00 46.06 106 ALA A O 1
ATOM 898 N N . GLY A 1 107 ? 28.743 11.924 1.354 1.00 48.38 107 GLY A N 1
ATOM 899 C CA . GLY A 1 107 ? 29.015 12.689 2.567 1.00 48.38 107 GLY A CA 1
ATOM 900 C C . GLY A 1 107 ? 30.278 13.561 2.442 1.00 48.38 107 GLY A C 1
ATOM 901 O O . GLY A 1 107 ? 30.967 13.550 1.424 1.00 48.38 107 GLY A O 1
ATOM 902 N N . PRO A 1 108 ? 30.661 14.292 3.504 1.00 53.09 108 PRO A N 1
ATOM 903 C CA . PRO A 1 108 ? 31.953 14.985 3.552 1.00 53.09 108 PRO A CA 1
ATOM 904 C C . PRO A 1 108 ? 33.161 14.033 3.711 1.00 53.09 108 PRO A C 1
ATOM 906 O O . PRO A 1 108 ? 34.289 14.492 3.872 1.00 53.09 108 PRO A O 1
ATOM 909 N N . TRP A 1 109 ? 32.939 12.714 3.681 1.00 49.06 109 TRP A N 1
ATOM 910 C CA . TRP A 1 109 ? 33.938 11.670 3.907 1.00 49.06 109 TRP A CA 1
ATOM 911 C C . TRP A 1 109 ? 33.824 10.641 2.781 1.00 49.06 109 TRP A C 1
ATOM 913 O O . TRP A 1 109 ? 32.955 9.779 2.849 1.00 49.06 109 TRP A O 1
ATOM 923 N N . SER A 1 110 ? 34.719 10.716 1.790 1.00 50.31 110 SER A N 1
ATOM 924 C CA . SER A 1 110 ? 34.722 10.047 0.462 1.00 50.31 110 SER A CA 1
ATOM 925 C C . SER A 1 110 ? 34.481 8.524 0.382 1.00 50.31 110 SER A C 1
ATOM 927 O O . SER A 1 110 ? 34.528 7.932 -0.695 1.00 50.31 110 SER A O 1
ATOM 929 N N . SER A 1 111 ? 34.219 7.864 1.501 1.00 53.25 111 SER A N 1
ATOM 930 C CA . SER A 1 111 ? 33.868 6.456 1.614 1.00 53.25 111 SER A CA 1
ATOM 931 C C . SER A 1 111 ? 32.348 6.246 1.617 1.00 53.25 111 SER A C 1
ATOM 933 O O . SER A 1 111 ? 31.664 6.510 2.604 1.00 53.25 111 SER A O 1
ATOM 935 N N . ASN A 1 112 ? 31.839 5.647 0.542 1.00 54.84 112 ASN A N 1
ATOM 936 C CA . ASN A 1 112 ? 30.428 5.306 0.307 1.00 54.84 112 ASN A CA 1
ATOM 937 C C . ASN A 1 112 ? 29.837 4.211 1.241 1.00 54.84 112 ASN A C 1
ATOM 939 O O . ASN A 1 112 ? 28.822 3.601 0.908 1.00 54.84 112 ASN A O 1
ATOM 943 N N . TRP A 1 113 ? 30.448 3.925 2.399 1.00 53.59 113 TRP A N 1
ATOM 944 C CA . TRP A 1 113 ? 30.054 2.815 3.288 1.00 53.59 113 TRP A CA 1
ATOM 945 C C . TRP A 1 113 ? 28.627 2.954 3.826 1.00 53.59 113 TRP A C 1
ATOM 947 O O . TRP A 1 113 ? 27.931 1.956 4.002 1.00 53.59 113 TRP A O 1
ATOM 957 N N . TYR A 1 114 ? 28.178 4.190 4.053 1.00 50.69 114 TYR A N 1
ATOM 958 C CA . TYR A 1 114 ? 26.866 4.469 4.624 1.00 50.69 114 TYR A CA 1
ATOM 959 C C . TYR A 1 114 ? 25.721 4.063 3.681 1.00 50.69 114 TYR A C 1
ATOM 961 O O . TYR A 1 114 ? 24.618 3.839 4.163 1.00 50.69 114 TYR A O 1
ATOM 969 N N . LYS A 1 115 ? 25.956 3.891 2.368 1.00 50.91 115 LYS A N 1
ATOM 970 C CA . LYS A 1 115 ? 24.941 3.395 1.416 1.00 50.91 115 LYS A CA 1
ATOM 971 C C . LYS A 1 115 ? 24.415 2.019 1.840 1.00 50.91 115 LYS A C 1
ATOM 973 O O . LYS A 1 115 ? 23.214 1.807 1.961 1.00 50.91 115 LYS A O 1
ATOM 978 N N . TYR A 1 116 ? 25.322 1.122 2.222 1.00 50.41 116 TYR A N 1
ATOM 979 C CA . TYR A 1 116 ? 24.988 -0.218 2.716 1.00 50.41 116 TYR A CA 1
ATOM 980 C C . TYR A 1 116 ? 24.231 -0.225 4.058 1.00 50.41 116 TYR A C 1
ATOM 982 O O . TYR A 1 116 ? 23.741 -1.274 4.468 1.00 50.41 116 TYR A O 1
ATOM 990 N N . LEU A 1 117 ? 24.142 0.918 4.752 1.00 49.19 117 LEU A N 1
ATOM 991 C CA . LEU A 1 117 ? 23.626 1.015 6.120 1.00 49.19 117 LEU A CA 1
ATOM 992 C C . LEU A 1 117 ? 22.420 1.964 6.259 1.00 49.19 117 LEU A C 1
ATOM 994 O O . LEU A 1 117 ? 21.578 1.742 7.124 1.00 49.19 117 LEU A O 1
ATOM 998 N N . LEU A 1 118 ? 22.316 2.985 5.402 1.00 46.56 118 LEU A N 1
ATOM 999 C CA . LEU A 1 118 ? 21.281 4.025 5.421 1.00 46.56 118 LEU A CA 1
ATOM 1000 C C . LEU A 1 118 ? 20.305 3.968 4.241 1.00 46.56 118 LEU A C 1
ATOM 1002 O O . LEU A 1 118 ? 19.213 4.504 4.386 1.00 46.56 118 LEU A O 1
ATOM 1006 N N . THR A 1 119 ? 20.646 3.349 3.103 1.00 54.03 119 THR A N 1
ATOM 1007 C CA . THR A 1 119 ? 19.693 3.215 1.984 1.00 54.03 119 THR A CA 1
ATOM 1008 C C . THR A 1 119 ? 19.086 1.821 1.950 1.00 54.03 119 THR A C 1
ATOM 1010 O O . THR A 1 119 ? 17.925 1.673 2.318 1.00 54.03 119 THR A O 1
ATOM 1013 N N . VAL A 1 120 ? 19.861 0.781 1.623 1.00 58.03 120 VAL A N 1
ATOM 1014 C CA . VAL A 1 120 ? 19.333 -0.586 1.417 1.00 58.03 120 VAL A CA 1
ATOM 1015 C C . VAL A 1 120 ? 18.469 -1.106 2.588 1.00 58.03 120 VAL A C 1
ATOM 1017 O O . VAL A 1 120 ? 17.369 -1.589 2.322 1.00 58.03 120 VAL A O 1
ATOM 1020 N N . PRO A 1 121 ? 18.856 -0.965 3.877 1.00 64.12 121 PRO A N 1
ATOM 1021 C CA . PRO A 1 121 ? 18.023 -1.429 4.995 1.00 64.12 121 PRO A CA 1
ATOM 1022 C C . PRO A 1 121 ? 16.796 -0.549 5.284 1.00 64.12 121 PRO A C 1
ATOM 1024 O O . PRO A 1 121 ? 15.886 -0.987 5.987 1.00 64.12 121 PRO A O 1
ATOM 1027 N N . PHE A 1 122 ? 16.770 0.689 4.777 1.00 69.12 122 PHE A N 1
ATOM 1028 C CA . PHE A 1 122 ? 15.692 1.657 4.994 1.00 69.12 122 PHE A CA 1
ATOM 1029 C C . PHE A 1 122 ? 14.701 1.742 3.831 1.00 69.12 122 PHE A C 1
ATOM 1031 O O . PHE A 1 122 ? 13.603 2.242 4.053 1.00 69.12 122 PHE A O 1
ATOM 1038 N N . ILE A 1 123 ? 15.006 1.190 2.651 1.00 71.94 123 ILE A N 1
ATOM 1039 C CA . ILE A 1 123 ? 14.046 1.021 1.542 1.00 71.94 123 ILE A CA 1
ATOM 1040 C C . ILE A 1 123 ? 12.668 0.500 2.026 1.00 71.94 123 ILE A C 1
ATOM 1042 O O . ILE A 1 123 ? 11.663 1.132 1.700 1.00 71.94 123 ILE A O 1
ATOM 1046 N N . PRO A 1 124 ? 12.560 -0.551 2.874 1.00 76.00 124 PRO A N 1
ATOM 1047 C CA . PRO A 1 124 ? 11.260 -1.015 3.372 1.00 76.00 124 PRO A CA 1
ATOM 1048 C C . PRO A 1 124 ? 10.521 0.038 4.213 1.00 76.00 124 PRO A C 1
ATOM 1050 O O . PRO A 1 124 ? 9.294 0.088 4.211 1.00 76.00 124 PRO A O 1
ATOM 1053 N N . VAL A 1 125 ? 11.262 0.880 4.941 1.00 80.25 125 VAL A N 1
ATOM 1054 C CA . VAL A 1 125 ? 10.731 1.948 5.804 1.00 80.25 125 VAL A CA 1
ATOM 1055 C C . VAL A 1 125 ? 10.286 3.149 4.967 1.00 80.25 125 VAL A C 1
ATOM 1057 O O . VAL A 1 125 ? 9.229 3.718 5.223 1.00 80.25 125 VAL A O 1
ATOM 1060 N N . ILE A 1 126 ? 11.055 3.511 3.941 1.00 78.00 126 ILE A N 1
ATOM 1061 C CA . ILE A 1 126 ? 10.730 4.593 3.005 1.00 78.00 126 ILE A CA 1
ATOM 1062 C C . ILE A 1 126 ? 9.464 4.233 2.214 1.00 78.00 126 ILE A C 1
ATOM 1064 O O . ILE A 1 126 ? 8.506 5.014 2.189 1.00 78.00 126 ILE A O 1
ATOM 1068 N N . HIS A 1 127 ? 9.390 2.997 1.706 1.00 81.75 127 HIS A N 1
ATOM 1069 C CA . HIS A 1 127 ? 8.164 2.456 1.119 1.00 81.75 127 HIS A CA 1
ATOM 1070 C C . HIS A 1 127 ? 7.015 2.443 2.116 1.00 81.75 127 HIS A C 1
ATOM 1072 O O . HIS A 1 127 ? 5.920 2.875 1.763 1.00 81.75 127 HIS A O 1
ATOM 1078 N N . PHE A 1 128 ? 7.250 2.058 3.376 1.00 87.69 128 PHE A N 1
ATOM 1079 C CA . PHE A 1 128 ? 6.219 2.095 4.416 1.00 87.69 128 PHE A CA 1
ATOM 1080 C C . PHE A 1 128 ? 5.602 3.490 4.611 1.00 87.69 128 PHE A C 1
ATOM 1082 O O . PHE A 1 128 ? 4.393 3.574 4.834 1.00 87.69 128 PHE A O 1
ATOM 1089 N N . PHE A 1 129 ? 6.374 4.572 4.461 1.00 86.31 129 PHE A N 1
ATOM 1090 C CA . PHE A 1 129 ? 5.913 5.940 4.729 1.00 86.31 129 PHE A CA 1
ATOM 1091 C C . PHE A 1 129 ? 5.241 6.689 3.571 1.00 86.31 129 PHE A C 1
ATOM 1093 O O . PHE A 1 129 ? 4.633 7.723 3.835 1.00 86.31 129 PHE A O 1
ATOM 1100 N N . GLY A 1 130 ? 5.286 6.193 2.331 1.00 83.12 130 GLY A N 1
ATOM 1101 C CA . GLY A 1 130 ? 4.509 6.788 1.228 1.00 83.12 130 GLY A CA 1
ATOM 1102 C C . GLY A 1 130 ? 5.252 6.982 -0.085 1.00 83.12 130 GLY A C 1
ATOM 1103 O O . GLY A 1 130 ? 4.629 7.441 -1.037 1.00 83.12 130 GLY A O 1
ATOM 1104 N N . LEU A 1 131 ? 6.549 6.676 -0.144 1.00 79.44 131 LEU A N 1
ATOM 1105 C CA . LEU A 1 131 ? 7.387 6.935 -1.316 1.00 79.44 131 LEU A CA 1
ATOM 1106 C C . LEU A 1 131 ? 7.422 5.715 -2.257 1.00 79.44 131 LEU A C 1
ATOM 1108 O O . LEU A 1 131 ? 8.466 5.117 -2.487 1.00 79.44 131 LEU A O 1
ATOM 1112 N N . ASN A 1 132 ? 6.233 5.324 -2.719 1.00 80.94 132 ASN A N 1
ATOM 1113 C CA . ASN A 1 132 ? 5.975 4.326 -3.761 1.00 80.94 132 ASN A CA 1
ATOM 1114 C C . ASN A 1 132 ? 4.751 4.757 -4.574 1.00 80.94 132 ASN A C 1
ATOM 1116 O O . ASN A 1 132 ? 3.977 5.585 -4.099 1.00 80.94 132 ASN A O 1
ATOM 1120 N N . ASP A 1 133 ? 4.523 4.141 -5.727 1.00 77.62 133 ASP A N 1
ATOM 1121 C CA . ASP A 1 133 ? 3.625 4.644 -6.777 1.00 77.62 133 ASP A CA 1
ATOM 1122 C C . ASP A 1 133 ? 2.143 4.739 -6.343 1.00 77.62 133 ASP A C 1
ATOM 1124 O O . ASP A 1 133 ? 1.343 5.496 -6.896 1.00 77.62 133 ASP A O 1
ATOM 1128 N N . THR A 1 134 ? 1.774 4.013 -5.280 1.00 84.31 134 THR A N 1
ATOM 1129 C CA . THR A 1 134 ? 0.434 4.041 -4.652 1.00 84.31 134 THR A CA 1
ATOM 1130 C C . THR A 1 134 ? 0.352 4.845 -3.352 1.00 84.31 134 THR A C 1
ATOM 1132 O O . THR A 1 134 ? -0.712 4.942 -2.734 1.00 84.31 134 THR A O 1
ATOM 1135 N N . GLY A 1 135 ? 1.479 5.396 -2.909 1.00 87.75 135 GLY A N 1
ATOM 1136 C CA . GLY A 1 135 ? 1.653 6.093 -1.647 1.00 87.75 135 GLY A CA 1
ATOM 1137 C C . GLY A 1 135 ? 1.399 7.599 -1.719 1.00 87.75 135 GLY A C 1
ATOM 1138 O O . GLY A 1 135 ? 1.445 8.241 -2.768 1.00 87.75 135 GLY A O 1
ATOM 1139 N N . SER A 1 136 ? 1.131 8.175 -0.550 1.00 89.06 136 SER A N 1
ATOM 1140 C CA . SER A 1 136 ? 0.793 9.589 -0.389 1.00 89.06 136 SER A CA 1
ATOM 1141 C C . SER A 1 136 ? 1.961 10.534 -0.675 1.00 89.06 136 SER A C 1
ATOM 1143 O O . SER A 1 136 ? 1.771 11.545 -1.348 1.00 89.06 136 SER A O 1
ATOM 1145 N N . LEU A 1 137 ? 3.172 10.224 -0.199 1.00 85.38 137 LEU A N 1
ATOM 1146 C CA . LEU A 1 137 ? 4.347 11.078 -0.420 1.00 85.38 137 LEU A CA 1
ATOM 1147 C C . LEU A 1 137 ? 4.692 11.170 -1.908 1.00 85.38 137 LEU A C 1
ATOM 1149 O O . LEU A 1 137 ? 4.854 12.278 -2.415 1.00 85.38 137 LEU A O 1
ATOM 1153 N N . PHE A 1 138 ? 4.686 10.036 -2.611 1.00 82.62 138 PHE A N 1
ATOM 1154 C CA . PHE A 1 138 ? 4.860 10.002 -4.061 1.00 82.62 138 PHE A CA 1
ATOM 1155 C C . PHE A 1 138 ? 3.742 10.756 -4.795 1.00 82.62 138 PHE A C 1
ATOM 1157 O O . PHE A 1 138 ? 4.008 11.536 -5.703 1.00 82.62 138 PHE A O 1
ATOM 1164 N N . ALA A 1 139 ? 2.480 10.619 -4.366 1.00 86.88 139 ALA A N 1
ATOM 1165 C CA . ALA A 1 139 ? 1.384 11.383 -4.960 1.00 86.88 139 ALA A CA 1
ATOM 1166 C C . ALA A 1 139 ? 1.554 12.910 -4.790 1.00 86.88 139 ALA A C 1
ATOM 1168 O O . ALA A 1 139 ? 1.230 13.657 -5.714 1.00 86.88 139 ALA A O 1
ATOM 1169 N N . LEU A 1 140 ? 2.090 13.389 -3.654 1.00 84.62 140 LEU A N 1
ATOM 1170 C CA . LEU A 1 140 ? 2.454 14.806 -3.489 1.00 84.62 140 LEU A CA 1
ATOM 1171 C C . LEU A 1 140 ? 3.580 15.212 -4.436 1.00 84.62 140 LEU A C 1
ATOM 1173 O O . LEU A 1 140 ? 3.456 16.225 -5.118 1.00 84.62 140 LEU A O 1
ATOM 1177 N N . GLU A 1 141 ? 4.662 14.440 -4.454 1.00 78.50 141 GLU A N 1
ATOM 1178 C CA . GLU A 1 141 ? 5.848 14.681 -5.274 1.00 78.50 141 GLU A CA 1
ATOM 1179 C C . GLU A 1 141 ? 5.491 14.753 -6.759 1.00 78.50 141 GLU A C 1
ATOM 1181 O O . GLU A 1 141 ? 5.777 15.756 -7.418 1.00 78.50 141 GLU A O 1
ATOM 1186 N N . TRP A 1 142 ? 4.748 13.764 -7.255 1.00 79.25 142 TRP A N 1
ATOM 1187 C CA . TRP A 1 142 ? 4.167 13.775 -8.589 1.00 79.25 142 TRP A CA 1
ATOM 1188 C C . TRP A 1 142 ? 3.355 15.054 -8.819 1.00 79.25 142 TRP A C 1
ATOM 1190 O O . TRP A 1 142 ? 3.625 15.787 -9.767 1.00 79.25 142 TRP A O 1
ATOM 1200 N N . TRP A 1 143 ? 2.408 15.404 -7.938 1.00 80.31 143 TRP A N 1
ATOM 1201 C CA . TRP A 1 143 ? 1.588 16.613 -8.103 1.00 80.31 143 TRP A CA 1
ATOM 1202 C C . TRP A 1 143 ? 2.360 17.938 -8.037 1.00 80.31 143 TRP A C 1
ATOM 1204 O O . TRP A 1 143 ? 1.874 18.910 -8.619 1.00 80.31 143 TRP A O 1
ATOM 1214 N N . MET A 1 144 ? 3.515 17.995 -7.367 1.00 77.44 144 MET A N 1
ATOM 1215 C CA . MET A 1 144 ? 4.396 19.171 -7.336 1.00 77.44 144 MET A CA 1
ATOM 1216 C C . MET A 1 144 ? 5.160 19.356 -8.653 1.00 77.44 144 MET A C 1
ATOM 1218 O O . MET A 1 144 ? 5.347 20.490 -9.100 1.00 77.44 144 MET A O 1
ATOM 1222 N N . HIS A 1 145 ? 5.559 18.260 -9.300 1.00 71.31 145 HIS A N 1
ATOM 1223 C CA . HIS A 1 145 ? 6.357 18.298 -10.527 1.00 71.31 145 HIS A CA 1
ATOM 1224 C C . HIS A 1 145 ? 5.509 18.257 -11.814 1.00 71.31 145 HIS A C 1
ATOM 1226 O O . HIS A 1 145 ? 5.929 18.773 -12.848 1.00 71.31 145 HIS A O 1
ATOM 1232 N N . PHE A 1 146 ? 4.294 17.710 -11.764 1.00 63.47 146 PHE A N 1
ATOM 1233 C CA . PHE A 1 146 ? 3.422 17.474 -12.921 1.00 63.47 146 PHE A CA 1
ATOM 1234 C C . PHE A 1 146 ? 3.079 18.733 -13.755 1.00 63.47 146 PHE A C 1
ATOM 1236 O O . PHE A 1 146 ? 2.329 19.591 -13.267 1.00 63.47 146 PHE A O 1
ATOM 1243 N N . PRO A 1 147 ? 3.327 18.680 -15.091 1.00 58.56 147 PRO A N 1
ATOM 1244 C CA . PRO A 1 147 ? 4.601 18.805 -15.868 1.00 58.56 147 PRO A CA 1
ATOM 1245 C C . PRO A 1 147 ? 4.979 20.298 -16.125 1.00 58.56 147 PRO A C 1
ATOM 1247 O O . PRO A 1 147 ? 4.345 21.097 -15.478 1.00 58.56 147 PRO A O 1
ATOM 1250 N N . ASP A 1 148 ? 5.935 20.757 -16.976 1.00 53.62 148 ASP A N 1
ATOM 1251 C CA . ASP A 1 148 ? 6.500 22.164 -16.955 1.00 53.62 148 ASP A CA 1
ATOM 1252 C C . ASP A 1 148 ? 6.119 23.201 -18.072 1.00 53.62 148 ASP A C 1
ATOM 1254 O O . ASP A 1 148 ? 6.006 22.843 -19.237 1.00 53.62 148 ASP A O 1
ATOM 1258 N N . GLU A 1 149 ? 5.868 24.498 -17.756 1.00 41.88 149 GLU A N 1
ATOM 1259 C CA . GLU A 1 149 ? 5.131 25.484 -18.611 1.00 41.88 149 GLU A CA 1
ATOM 1260 C C . GLU A 1 149 ? 5.839 25.776 -19.954 1.00 41.88 149 GLU A C 1
ATOM 1262 O O . GLU A 1 149 ? 6.943 26.311 -19.995 1.00 41.88 149 GLU A O 1
ATOM 1267 N N . GLY A 1 150 ? 5.192 25.434 -21.078 1.00 51.00 150 GLY A N 1
ATOM 1268 C CA . GLY A 1 150 ? 5.769 25.552 -22.423 1.00 51.00 150 GLY A CA 1
ATOM 1269 C C . GLY A 1 150 ? 5.308 24.434 -23.362 1.00 51.00 150 GLY A C 1
ATOM 1270 O O . GLY A 1 150 ? 4.272 23.805 -23.131 1.00 51.00 150 GLY A O 1
ATOM 1271 N N . ALA A 1 151 ? 6.095 24.145 -24.404 1.00 43.03 151 ALA A N 1
ATOM 1272 C CA . ALA A 1 151 ? 5.965 22.926 -25.211 1.00 43.03 151 ALA A CA 1
ATOM 1273 C C . ALA A 1 151 ? 6.464 21.707 -24.399 1.00 43.03 151 ALA A C 1
ATOM 1275 O O . ALA A 1 151 ? 7.532 21.163 -24.654 1.00 43.03 151 ALA A O 1
ATOM 1276 N N . GLY A 1 152 ? 5.694 21.363 -23.364 1.00 45.34 152 GLY A N 1
ATOM 1277 C CA . GLY A 1 152 ? 6.045 20.469 -22.250 1.00 45.34 152 GLY A CA 1
ATOM 1278 C C . GLY A 1 152 ? 5.008 20.521 -21.109 1.00 45.34 152 GLY A C 1
ATOM 1279 O O . GLY A 1 152 ? 4.781 19.517 -20.447 1.00 45.34 152 GLY A O 1
ATOM 1280 N N . GLY A 1 153 ? 4.305 21.656 -20.982 1.00 48.31 153 GLY A N 1
ATOM 1281 C CA . GLY A 1 153 ? 3.096 21.936 -20.189 1.00 48.31 153 GLY A CA 1
ATOM 1282 C C . GLY A 1 153 ? 3.076 21.712 -18.660 1.00 48.31 153 GLY A C 1
ATOM 1283 O O . GLY A 1 153 ? 2.642 20.649 -18.241 1.00 48.31 153 GLY A O 1
ATOM 1284 N N . LYS A 1 154 ? 3.262 22.769 -17.845 1.00 50.31 154 LYS A N 1
ATOM 1285 C CA . LYS A 1 154 ? 2.593 23.003 -16.534 1.00 50.31 154 LYS A CA 1
ATOM 1286 C C . LYS A 1 154 ? 1.274 23.676 -16.859 1.00 50.31 154 LYS A C 1
ATOM 1288 O O . LYS A 1 154 ? 1.210 24.492 -17.772 1.00 50.31 154 LYS A O 1
ATOM 1293 N N . CYS A 1 155 ? 0.208 23.290 -16.167 1.00 52.06 155 CYS A N 1
ATOM 1294 C CA . CYS A 1 155 ? -1.094 23.949 -16.273 1.00 52.06 155 CYS A CA 1
ATOM 1295 C C . CYS A 1 155 ? -1.587 24.198 -17.725 1.00 52.06 155 CYS A C 1
ATOM 1297 O O . CYS A 1 155 ? -1.890 25.326 -18.120 1.00 52.06 155 CYS A O 1
ATOM 1299 N N . ASN A 1 156 ? -1.715 23.139 -18.544 1.00 59.91 156 ASN A N 1
ATOM 1300 C CA . ASN A 1 156 ? -2.446 23.272 -19.813 1.00 59.91 156 ASN A CA 1
ATOM 1301 C C . ASN A 1 156 ? -3.882 23.796 -19.547 1.00 59.91 156 ASN A C 1
ATOM 1303 O O . ASN A 1 156 ? -4.393 23.699 -18.429 1.00 59.91 156 ASN A O 1
ATOM 1307 N N . LYS A 1 157 ? -4.588 24.312 -20.567 1.00 63.88 157 LYS A N 1
ATOM 1308 C CA . LYS A 1 157 ? -5.968 24.834 -20.395 1.00 63.88 157 LYS A CA 1
ATOM 1309 C C . LYS A 1 157 ? -6.960 23.817 -19.803 1.00 63.88 157 LYS A C 1
ATOM 1311 O O . LYS A 1 157 ? -8.033 24.205 -19.346 1.00 63.88 157 LYS A O 1
ATOM 1316 N N . GLU A 1 158 ? -6.621 22.531 -19.821 1.00 70.62 158 GLU A N 1
ATOM 1317 C CA . GLU A 1 158 ? -7.423 21.471 -19.226 1.00 70.62 158 GLU A CA 1
ATOM 1318 C C . GLU A 1 158 ? -7.166 21.289 -17.719 1.00 70.62 158 GLU A C 1
ATOM 1320 O O . GLU A 1 158 ? -7.972 20.651 -17.059 1.00 70.62 158 GLU A O 1
ATOM 1325 N N . PHE A 1 159 ? -6.097 21.823 -17.118 1.00 74.81 159 PHE A N 1
ATOM 1326 C CA . PHE A 1 159 ? -5.727 21.504 -15.730 1.00 74.81 159 PHE A CA 1
ATOM 1327 C C . PHE A 1 159 ? -6.856 21.739 -14.718 1.00 74.81 159 PHE A C 1
ATOM 1329 O O . PHE A 1 159 ? -7.258 20.815 -14.005 1.00 74.81 159 PHE A O 1
ATOM 1336 N N . TRP A 1 160 ? -7.441 22.935 -14.729 1.00 79.62 160 TRP A N 1
ATOM 1337 C CA . TRP A 1 160 ? -8.553 23.294 -13.845 1.00 79.62 160 TRP A CA 1
ATOM 1338 C C . TRP A 1 160 ? -9.879 22.603 -14.202 1.00 79.62 160 TRP A C 1
ATOM 1340 O O . TRP A 1 160 ? -10.733 22.445 -13.335 1.00 79.62 160 TRP A O 1
ATOM 1350 N N . SER A 1 161 ? -10.062 22.176 -15.455 1.00 81.69 161 SER A N 1
ATOM 1351 C CA . SER A 1 161 ? -11.317 21.593 -15.962 1.00 81.69 161 SER A CA 1
ATOM 1352 C C . SER A 1 161 ? -11.312 20.059 -16.056 1.00 81.69 161 SER A C 1
ATOM 1354 O O . SER A 1 161 ? -12.376 19.451 -16.156 1.00 81.69 161 SER A O 1
ATOM 1356 N N . LYS A 1 162 ? -10.138 19.421 -15.985 1.00 80.38 162 LYS A N 1
ATOM 1357 C CA . LYS A 1 162 ? -9.906 17.979 -16.180 1.00 80.38 162 LYS A CA 1
ATOM 1358 C C . LYS A 1 162 ? -9.125 17.364 -15.022 1.00 80.38 162 LYS A C 1
ATOM 1360 O O . LYS A 1 162 ? -9.627 16.427 -14.412 1.00 80.38 162 LYS A O 1
ATOM 1365 N N . TRP A 1 163 ? -7.933 17.873 -14.702 1.00 82.38 163 TRP A N 1
ATOM 1366 C CA . TRP A 1 163 ? -7.055 17.255 -13.697 1.00 82.38 163 TRP A CA 1
ATOM 1367 C C . TRP A 1 163 ? -7.542 17.516 -12.267 1.00 82.38 163 TRP A C 1
ATOM 1369 O O . TRP A 1 163 ? -7.784 16.565 -11.523 1.00 82.38 163 TRP A O 1
ATOM 1379 N N . VAL A 1 164 ? -7.803 18.775 -11.899 1.00 85.50 164 VAL A N 1
ATOM 1380 C CA . VAL A 1 164 ? -8.282 19.123 -10.546 1.00 85.50 164 VAL A CA 1
ATOM 1381 C C . VAL A 1 164 ? -9.598 18.406 -10.180 1.00 85.50 164 VAL A C 1
ATOM 1383 O O . VAL A 1 164 ? -9.632 17.769 -9.124 1.00 85.50 164 VAL A O 1
ATOM 1386 N N . PRO A 1 165 ? -10.655 18.382 -11.024 1.00 88.94 165 PRO A N 1
ATOM 1387 C CA . PRO A 1 165 ? -11.885 17.651 -10.704 1.00 88.94 165 PRO A CA 1
ATOM 1388 C C . PRO A 1 165 ? -11.686 16.138 -10.526 1.00 88.94 165 PRO A C 1
ATOM 1390 O O . PRO A 1 165 ? -12.345 15.537 -9.677 1.00 88.94 165 PRO A O 1
ATOM 1393 N N . ARG A 1 166 ? -10.768 15.512 -11.282 1.00 86.12 166 ARG A N 1
ATOM 1394 C CA . ARG A 1 166 ? -10.433 14.082 -11.135 1.00 86.12 166 ARG A CA 1
ATOM 1395 C C . ARG A 1 166 ? -9.746 13.800 -9.804 1.00 86.12 166 ARG A C 1
ATOM 1397 O O . ARG A 1 166 ? -10.214 12.933 -9.068 1.00 86.12 166 ARG A O 1
ATOM 1404 N N . ARG A 1 167 ? -8.705 14.571 -9.462 1.00 89.12 167 ARG A N 1
ATOM 1405 C CA . ARG A 1 167 ? -7.991 14.464 -8.175 1.00 89.12 167 ARG A CA 1
ATOM 1406 C C . ARG A 1 167 ? -8.941 14.639 -6.994 1.00 89.12 167 ARG A C 1
ATOM 1408 O O . ARG A 1 167 ? -8.899 13.840 -6.063 1.00 89.12 167 ARG A O 1
ATOM 1415 N N . VAL A 1 168 ? -9.835 15.631 -7.050 1.00 91.12 168 VAL A N 1
ATOM 1416 C CA . VAL A 1 168 ? -10.851 15.860 -6.008 1.00 91.12 168 VAL A CA 1
ATOM 1417 C C . VAL A 1 168 ? -11.823 14.682 -5.911 1.00 91.12 168 VAL A C 1
ATOM 1419 O O . VAL A 1 168 ? -12.063 14.198 -4.810 1.00 91.12 168 VAL A O 1
ATOM 1422 N N . LYS A 1 169 ? -12.350 14.173 -7.034 1.00 90.88 169 LYS A N 1
ATOM 1423 C CA . LYS A 1 169 ? -13.289 13.036 -7.036 1.00 90.88 169 LYS A CA 1
ATOM 1424 C C . LYS A 1 169 ? -12.659 11.756 -6.473 1.00 90.88 169 LYS A C 1
ATOM 1426 O O . LYS A 1 169 ? -13.290 11.080 -5.665 1.00 90.88 169 LYS A O 1
ATOM 1431 N N . HIS A 1 170 ? -11.423 11.447 -6.870 1.00 90.75 170 HIS A N 1
ATOM 1432 C CA . HIS A 1 170 ? -10.663 10.296 -6.370 1.00 90.75 170 HIS A CA 1
ATOM 1433 C C . HIS A 1 170 ? -10.391 10.400 -4.872 1.00 90.75 170 HIS A C 1
ATOM 1435 O O . HIS A 1 170 ? -10.777 9.521 -4.109 1.00 90.75 170 HIS A O 1
ATOM 1441 N N . ASN A 1 171 ? -9.816 11.514 -4.420 1.00 91.62 171 ASN A N 1
ATOM 1442 C CA . ASN A 1 171 ? -9.457 11.662 -3.013 1.00 91.62 171 ASN A CA 1
ATOM 1443 C C . ASN A 1 171 ? -10.684 11.841 -2.104 1.00 91.62 171 ASN A C 1
ATOM 1445 O O . ASN A 1 171 ? -10.650 11.401 -0.960 1.00 91.62 171 ASN A O 1
ATOM 1449 N N . ALA A 1 172 ? -11.808 12.365 -2.607 1.00 92.44 172 ALA A N 1
ATOM 1450 C CA . ALA A 1 172 ? -13.088 12.313 -1.896 1.00 92.44 172 ALA A CA 1
ATOM 1451 C C . ALA A 1 172 ? -13.599 10.869 -1.722 1.00 92.44 172 ALA A C 1
ATOM 1453 O O . ALA A 1 172 ? -14.111 10.527 -0.655 1.00 92.44 172 ALA A O 1
ATOM 1454 N N . PHE A 1 173 ? -13.426 10.004 -2.729 1.00 91.69 173 PHE A N 1
ATOM 1455 C CA . PHE A 1 173 ? -13.749 8.581 -2.613 1.00 91.69 173 PHE A CA 1
ATOM 1456 C C . PHE A 1 173 ? -12.830 7.872 -1.603 1.00 91.69 173 PHE A C 1
ATOM 1458 O O . PHE A 1 173 ? -13.336 7.235 -0.678 1.00 91.69 173 PHE A O 1
ATOM 1465 N N . VAL A 1 174 ? -11.508 8.049 -1.701 1.00 91.94 174 VAL A N 1
ATOM 1466 C CA . VAL A 1 174 ? -10.529 7.481 -0.752 1.00 91.94 174 VAL A CA 1
ATOM 1467 C C . VAL A 1 174 ? -10.807 7.956 0.682 1.00 91.94 174 VAL A C 1
ATOM 1469 O O . VAL A 1 174 ? -10.889 7.139 1.601 1.00 91.94 174 VAL A O 1
ATOM 1472 N N . LEU A 1 175 ? -11.071 9.253 0.879 1.00 92.88 175 LEU A N 1
ATOM 1473 C CA . LEU A 1 175 ? -11.469 9.815 2.172 1.00 92.88 175 LEU A CA 1
ATOM 1474 C C . LEU A 1 175 ? -12.779 9.205 2.694 1.00 92.88 175 LEU A C 1
ATOM 1476 O O . LEU A 1 175 ? -12.887 8.940 3.889 1.00 92.88 175 LEU A O 1
ATOM 1480 N N . SER A 1 176 ? -13.761 8.939 1.825 1.00 93.94 176 SER A N 1
ATOM 1481 C CA . SER A 1 176 ? -15.019 8.293 2.227 1.00 93.94 176 SER A CA 1
ATOM 1482 C C . SER A 1 176 ? -14.805 6.854 2.714 1.00 93.94 176 SER A C 1
ATOM 1484 O O . SER A 1 176 ? -15.404 6.446 3.711 1.00 93.94 176 SER A O 1
ATOM 1486 N N . LEU A 1 177 ? -13.889 6.105 2.084 1.00 93.62 177 LEU A N 1
ATOM 1487 C CA . LEU A 1 177 ? -13.496 4.774 2.543 1.00 93.62 177 LEU A CA 1
ATOM 1488 C C . LEU A 1 177 ? -12.810 4.845 3.912 1.00 93.62 177 LEU A C 1
ATOM 1490 O O . LEU A 1 177 ? -13.185 4.099 4.819 1.00 93.62 177 LEU A O 1
ATOM 1494 N N . TRP A 1 178 ? -11.864 5.769 4.105 1.00 95.38 178 TRP A N 1
ATOM 1495 C CA . TRP A 1 178 ? -11.215 5.961 5.405 1.00 95.38 178 TRP A CA 1
ATOM 1496 C C . TRP A 1 178 ? -12.175 6.451 6.491 1.00 95.38 178 TRP A C 1
ATOM 1498 O O . TRP A 1 178 ? -12.071 5.997 7.629 1.00 95.38 178 TRP A O 1
ATOM 1508 N N . ALA A 1 179 ? -13.160 7.287 6.159 1.00 95.69 179 ALA A N 1
ATOM 1509 C CA . ALA A 1 179 ? -14.220 7.683 7.084 1.00 95.69 179 ALA A CA 1
ATOM 1510 C C . ALA A 1 179 ? -15.078 6.478 7.515 1.00 95.69 179 ALA A C 1
ATOM 1512 O O . ALA A 1 179 ? -15.355 6.317 8.704 1.00 95.69 179 ALA A O 1
ATOM 1513 N N . CYS A 1 180 ? -15.426 5.574 6.593 1.00 96.00 180 CYS A N 1
ATOM 1514 C CA . CYS A 1 180 ? -16.087 4.311 6.935 1.00 96.00 180 CYS A CA 1
ATOM 1515 C C . CYS A 1 180 ? -15.226 3.444 7.872 1.00 96.00 180 CYS A C 1
ATOM 1517 O O . CYS A 1 180 ? -15.737 2.926 8.865 1.00 96.00 180 CYS A O 1
ATOM 1519 N N . VAL A 1 181 ? -13.918 3.322 7.612 1.00 96.81 181 VAL A N 1
ATOM 1520 C CA . VAL A 1 181 ? -12.987 2.597 8.499 1.00 96.81 181 VAL A CA 1
ATOM 1521 C C . VAL A 1 181 ? -12.896 3.259 9.879 1.00 96.81 181 VAL A C 1
ATOM 1523 O O . VAL A 1 181 ? -12.959 2.559 10.888 1.00 96.81 181 VAL A O 1
ATOM 1526 N N . TRP A 1 182 ? -12.811 4.590 9.950 1.00 97.31 182 TRP A N 1
ATOM 1527 C CA . TRP A 1 182 ? -12.830 5.329 11.215 1.00 97.31 182 TRP A CA 1
ATOM 1528 C C . TRP A 1 182 ? -14.099 5.019 12.013 1.00 97.31 182 TRP A C 1
ATOM 1530 O O . TRP A 1 182 ? -14.009 4.671 13.187 1.00 97.31 182 TRP A O 1
ATOM 1540 N N . LEU A 1 183 ? -15.276 5.094 11.381 1.00 97.56 183 LEU A N 1
ATOM 1541 C CA . LEU A 1 183 ? -16.565 4.847 12.036 1.00 97.56 183 LEU A CA 1
ATOM 1542 C C . LEU A 1 183 ? -16.696 3.405 12.554 1.00 97.56 183 LEU A C 1
ATOM 1544 O O . LEU A 1 183 ? -17.178 3.215 13.672 1.00 97.56 183 LEU A O 1
ATOM 1548 N N . LEU A 1 184 ? -16.191 2.404 11.821 1.00 97.62 184 LEU A N 1
ATOM 1549 C CA . LEU A 1 184 ? -16.091 1.021 12.317 1.00 97.62 184 LEU A CA 1
ATOM 1550 C C . LEU A 1 184 ? -15.265 0.922 13.612 1.00 97.62 184 LEU A C 1
ATOM 1552 O O . LEU A 1 184 ? -15.565 0.101 14.473 1.00 97.62 184 LEU A O 1
ATOM 1556 N N . GLY A 1 185 ? -14.271 1.794 13.788 1.00 96.69 185 GLY A N 1
ATOM 1557 C CA . GLY A 1 185 ? -13.459 1.898 14.999 1.00 96.69 185 GLY A CA 1
ATOM 1558 C C . GLY A 1 185 ? -14.140 2.508 16.227 1.00 96.69 185 GLY A C 1
ATOM 1559 O O . GLY A 1 185 ? -13.485 2.614 17.263 1.00 96.69 185 GLY A O 1
ATOM 1560 N N . THR A 1 186 ? -15.401 2.941 16.116 1.00 96.56 186 THR A N 1
ATOM 1561 C CA . THR A 1 186 ? -16.104 3.744 17.135 1.00 96.56 186 THR A CA 1
ATOM 1562 C C . THR A 1 186 ? -17.253 2.964 17.785 1.00 96.56 186 THR A C 1
ATOM 1564 O O . THR A 1 186 ? -17.004 2.012 18.527 1.00 96.56 186 THR A O 1
ATOM 1567 N N . TYR A 1 187 ? -18.505 3.325 17.491 1.00 91.75 187 TYR A N 1
ATOM 1568 C CA . TYR A 1 187 ? -19.713 2.749 18.081 1.00 91.75 187 TYR A CA 1
ATOM 1569 C C . TYR A 1 187 ? -19.781 1.208 18.016 1.00 91.75 187 TYR A C 1
ATOM 1571 O O . TYR A 1 187 ? -20.087 0.615 19.050 1.00 91.75 187 TYR A O 1
ATOM 1579 N N . PRO A 1 188 ? -19.421 0.525 16.903 1.00 94.06 188 PRO A N 1
ATOM 1580 C CA . PRO A 1 188 ? -19.432 -0.944 16.851 1.00 94.06 188 PRO A CA 1
ATOM 1581 C C . PRO A 1 188 ? -18.476 -1.628 17.840 1.00 94.06 188 PRO A C 1
ATOM 1583 O O . PRO A 1 188 ? -18.672 -2.793 18.164 1.00 94.06 188 PRO A O 1
ATOM 1586 N N . LEU A 1 189 ? -17.454 -0.912 18.323 1.00 95.31 189 LEU A N 1
ATOM 1587 C CA . LEU A 1 189 ? -16.480 -1.385 19.313 1.00 95.31 189 LEU A CA 1
ATOM 1588 C C . LEU A 1 189 ? -16.701 -0.762 20.705 1.00 95.31 189 LEU A C 1
ATOM 1590 O O . LEU A 1 189 ? -15.821 -0.853 21.560 1.00 95.31 189 LEU A O 1
ATOM 1594 N N . GLY A 1 190 ? -17.830 -0.076 20.926 1.00 92.81 190 GLY A N 1
ATOM 1595 C CA . GLY A 1 190 ? -18.130 0.628 22.178 1.00 92.81 190 GLY A CA 1
ATOM 1596 C C . GLY A 1 190 ? -17.261 1.867 22.444 1.00 92.81 190 GLY A C 1
ATOM 1597 O O . GLY A 1 190 ? -17.173 2.313 23.586 1.00 92.81 190 GLY A O 1
ATOM 1598 N N . ARG A 1 191 ? -16.599 2.420 21.418 1.00 94.94 191 ARG A N 1
ATOM 1599 C CA . ARG A 1 191 ? -15.642 3.535 21.540 1.00 94.94 191 ARG A CA 1
ATOM 1600 C C . ARG A 1 191 ? -16.240 4.874 21.081 1.00 94.94 191 ARG A C 1
ATOM 1602 O O . ARG A 1 191 ? -17.048 4.892 20.148 1.00 94.94 191 ARG A O 1
ATOM 1609 N N . PRO A 1 192 ? -15.830 6.012 21.673 1.00 97.19 192 PRO A N 1
ATOM 1610 C CA . PRO A 1 192 ? -16.259 7.336 21.225 1.00 97.19 192 PRO A CA 1
ATOM 1611 C C . PRO A 1 192 ? -15.697 7.678 19.836 1.00 97.19 192 PRO A C 1
ATOM 1613 O O . PRO A 1 192 ? -14.690 7.119 19.399 1.00 97.19 192 PRO A O 1
ATOM 1616 N N . LEU A 1 193 ? -16.308 8.657 19.155 1.00 96.12 193 LEU A N 1
ATOM 1617 C CA . LEU A 1 193 ? -15.879 9.103 17.819 1.00 96.12 193 LEU A CA 1
ATOM 1618 C C . LEU A 1 193 ? -14.401 9.535 17.780 1.00 96.12 193 LEU A C 1
ATOM 1620 O O . LEU A 1 193 ? -13.730 9.317 16.777 1.00 96.12 193 LEU A O 1
ATOM 1624 N N . SER A 1 194 ? -13.880 10.084 18.879 1.00 96.56 194 SER A N 1
ATOM 1625 C CA . SER A 1 194 ? -12.478 10.491 19.051 1.00 96.56 194 SER A CA 1
ATOM 1626 C C . SER A 1 194 ? -11.465 9.338 19.075 1.00 96.56 194 SER A C 1
ATOM 1628 O O . SER A 1 194 ? -10.267 9.598 19.012 1.00 96.56 194 SER A O 1
ATOM 1630 N N . GLU A 1 195 ? -11.904 8.077 19.151 1.00 96.62 195 GLU A N 1
ATOM 1631 C CA . GLU A 1 195 ? -11.031 6.894 19.203 1.00 96.62 195 GLU A CA 1
ATOM 1632 C C . GLU A 1 195 ? -11.032 6.043 17.922 1.00 96.62 195 GLU A C 1
ATOM 1634 O O . GLU A 1 195 ? -10.290 5.059 17.844 1.00 96.62 195 GLU A O 1
ATOM 1639 N N . GLY A 1 196 ? -11.796 6.429 16.891 1.00 96.62 196 GLY A N 1
ATOM 1640 C CA . GLY A 1 196 ? -11.860 5.694 15.618 1.00 96.62 196 GLY A CA 1
ATOM 1641 C C . GLY A 1 196 ? -10.501 5.527 14.929 1.00 96.62 196 GLY A C 1
ATOM 1642 O O . GLY A 1 196 ? -10.249 4.498 14.293 1.00 96.62 196 GLY A O 1
ATOM 1643 N N . TRP A 1 197 ? -9.575 6.471 15.157 1.00 96.38 197 TRP A N 1
ATOM 1644 C CA . TRP A 1 197 ? -8.185 6.387 14.700 1.00 96.38 197 TRP A CA 1
ATOM 1645 C C . TRP A 1 197 ? -7.481 5.097 15.123 1.00 96.38 197 TRP A C 1
ATOM 1647 O O . TRP A 1 197 ? -6.620 4.637 14.388 1.00 96.38 197 TRP A O 1
ATOM 1657 N N . ARG A 1 198 ? -7.830 4.481 16.264 1.00 95.44 198 ARG A N 1
ATOM 1658 C CA . ARG A 1 198 ? -7.154 3.262 16.747 1.00 95.44 198 ARG A CA 1
ATOM 1659 C C . ARG A 1 198 ? -7.335 2.102 15.773 1.00 95.44 198 ARG A C 1
ATOM 1661 O O . ARG A 1 198 ? -6.381 1.405 15.453 1.00 95.44 198 ARG A O 1
ATOM 1668 N N . PHE A 1 199 ? -8.560 1.916 15.287 1.00 97.25 199 PHE A N 1
ATOM 1669 C CA . PHE A 1 199 ? -8.891 0.870 14.319 1.00 97.25 199 PHE A CA 1
ATOM 1670 C C . PHE A 1 199 ? -8.386 1.230 12.919 1.00 97.25 199 PHE A C 1
ATOM 1672 O O . PHE A 1 199 ? -7.784 0.395 12.246 1.00 97.25 199 PHE A O 1
ATOM 1679 N N . LEU A 1 200 ? -8.569 2.491 12.510 1.00 96.81 200 LEU A N 1
ATOM 1680 C CA . LEU A 1 200 ? -8.067 2.992 11.233 1.00 96.81 200 LEU A CA 1
ATOM 1681 C C . LEU A 1 200 ? -6.543 2.878 11.125 1.00 96.81 200 LEU A C 1
ATOM 1683 O O . LEU A 1 200 ? -6.057 2.442 10.087 1.00 96.81 200 LEU A O 1
ATOM 1687 N N . PHE A 1 201 ? -5.797 3.178 12.189 1.00 96.06 201 PHE A N 1
ATOM 1688 C CA . PHE A 1 201 ? -4.347 3.015 12.232 1.00 96.06 201 PHE A CA 1
ATOM 1689 C C . PHE A 1 201 ? -3.943 1.549 12.060 1.00 96.06 201 PHE A C 1
ATOM 1691 O O . PHE A 1 201 ? -3.029 1.271 11.297 1.00 96.06 201 PHE A O 1
ATOM 1698 N N . THR A 1 202 ? -4.642 0.592 12.685 1.00 96.81 202 THR A N 1
ATOM 1699 C CA . THR A 1 202 ? -4.361 -0.837 12.460 1.00 96.81 202 THR A CA 1
ATOM 1700 C C . THR A 1 202 ? -4.625 -1.260 11.013 1.00 96.81 202 THR A C 1
ATOM 1702 O O . THR A 1 202 ? -3.810 -1.966 10.426 1.00 96.81 202 THR A O 1
ATOM 1705 N N . VAL A 1 203 ? -5.741 -0.824 10.417 1.00 97.00 203 VAL A N 1
ATOM 1706 C CA . VAL A 1 203 ? -6.069 -1.130 9.012 1.00 97.00 203 VAL A CA 1
ATOM 1707 C C . VAL A 1 203 ? -5.047 -0.499 8.062 1.00 97.00 203 VAL A C 1
ATOM 1709 O O . VAL A 1 203 ? -4.540 -1.186 7.181 1.00 97.00 203 VAL A O 1
ATOM 1712 N N . SER A 1 204 ? -4.699 0.771 8.283 1.00 95.69 204 SER A N 1
ATOM 1713 C CA . SER A 1 204 ? -3.659 1.490 7.544 1.00 95.69 204 SER A CA 1
ATOM 1714 C C . SER A 1 204 ? -2.305 0.798 7.674 1.00 95.69 204 SER A C 1
ATOM 1716 O O . SER A 1 204 ? -1.720 0.456 6.657 1.00 95.69 204 SER A O 1
ATOM 1718 N N . PHE A 1 205 ? -1.853 0.468 8.886 1.00 96.12 205 PHE A N 1
ATOM 1719 C CA . PHE A 1 205 ? -0.583 -0.223 9.123 1.00 96.12 205 PHE A CA 1
ATOM 1720 C C . PHE A 1 205 ? -0.460 -1.516 8.303 1.00 96.12 205 PHE A C 1
ATOM 1722 O O . PHE A 1 205 ? 0.526 -1.697 7.592 1.00 96.12 205 PHE A O 1
ATOM 1729 N N . PHE A 1 206 ? -1.466 -2.398 8.337 1.00 96.88 206 PHE A N 1
ATOM 1730 C CA . PHE A 1 206 ? -1.415 -3.642 7.561 1.00 96.88 206 PHE A CA 1
ATOM 1731 C C . PHE A 1 206 ? -1.579 -3.428 6.049 1.00 96.88 206 PHE A C 1
ATOM 1733 O O . PHE A 1 206 ? -0.969 -4.174 5.281 1.00 96.88 206 PHE A O 1
ATOM 1740 N N . ALA A 1 207 ? -2.319 -2.406 5.601 1.00 94.81 207 ALA A N 1
ATOM 1741 C CA . ALA A 1 207 ? -2.306 -2.014 4.192 1.00 94.81 207 ALA A CA 1
ATOM 1742 C C . ALA A 1 207 ? -0.899 -1.562 3.772 1.00 94.81 207 ALA A C 1
ATOM 1744 O O . ALA A 1 207 ? -0.333 -2.135 2.843 1.00 94.81 207 ALA A O 1
ATOM 1745 N N . ARG A 1 208 ? -0.295 -0.619 4.513 1.00 93.25 208 ARG A N 1
ATOM 1746 C CA . ARG A 1 208 ? 1.066 -0.117 4.285 1.00 93.25 208 ARG A CA 1
ATOM 1747 C C . ARG A 1 208 ? 2.076 -1.255 4.219 1.00 93.25 208 ARG A C 1
ATOM 1749 O O . ARG A 1 208 ? 2.821 -1.300 3.250 1.00 93.25 208 ARG A O 1
ATOM 1756 N N . VAL A 1 209 ? 2.071 -2.199 5.167 1.00 93.81 209 VAL A N 1
ATOM 1757 C CA . VAL A 1 209 ? 2.954 -3.385 5.127 1.00 93.81 209 VAL A CA 1
ATOM 1758 C C . VAL A 1 209 ? 2.815 -4.149 3.806 1.00 93.81 209 VAL A C 1
ATOM 1760 O O . VAL A 1 209 ? 3.827 -4.498 3.209 1.00 93.81 209 VAL A O 1
ATOM 1763 N N . GLY A 1 210 ? 1.589 -4.387 3.329 1.00 92.25 210 GLY A N 1
ATOM 1764 C CA . GLY A 1 210 ? 1.353 -5.124 2.087 1.00 92.25 210 GLY A CA 1
ATOM 1765 C C . GLY A 1 210 ? 1.785 -4.360 0.834 1.00 92.25 210 GLY A C 1
ATOM 1766 O O . GLY A 1 210 ? 2.628 -4.842 0.083 1.00 92.25 210 GLY A O 1
ATOM 1767 N N . PHE A 1 211 ? 1.260 -3.148 0.642 1.00 90.25 211 PHE A N 1
ATOM 1768 C CA . PHE A 1 211 ? 1.595 -2.299 -0.507 1.00 90.25 211 PHE A CA 1
ATOM 1769 C C . PHE A 1 211 ? 3.104 -2.017 -0.590 1.00 90.25 211 PHE A C 1
ATOM 1771 O O . PHE A 1 211 ? 3.707 -2.153 -1.648 1.00 90.25 211 PHE A O 1
ATOM 1778 N N . SER A 1 212 ? 3.743 -1.718 0.542 1.00 87.50 212 SER A N 1
ATOM 1779 C CA . SER A 1 212 ? 5.182 -1.419 0.596 1.00 87.50 212 SER A CA 1
ATOM 1780 C C . SER A 1 212 ? 6.054 -2.646 0.345 1.00 87.50 212 SER A C 1
ATOM 1782 O O . SER A 1 212 ? 7.109 -2.517 -0.265 1.00 87.50 212 SER A O 1
ATOM 1784 N N . ALA A 1 213 ? 5.625 -3.834 0.788 1.00 87.19 213 ALA A N 1
ATOM 1785 C CA . ALA A 1 213 ? 6.333 -5.077 0.498 1.00 87.19 213 ALA A CA 1
ATOM 1786 C C . ALA A 1 213 ? 6.243 -5.459 -0.987 1.00 87.19 213 ALA A C 1
ATOM 1788 O O . ALA A 1 213 ? 7.224 -5.957 -1.529 1.00 87.19 213 ALA A O 1
ATOM 1789 N N . ALA A 1 214 ? 5.100 -5.207 -1.639 1.00 85.75 214 ALA A N 1
ATOM 1790 C CA . ALA A 1 214 ? 4.950 -5.413 -3.077 1.00 85.75 214 ALA A CA 1
ATOM 1791 C C . ALA A 1 214 ? 5.863 -4.474 -3.869 1.00 85.75 214 ALA A C 1
ATOM 1793 O O . ALA A 1 214 ? 6.696 -4.955 -4.629 1.00 85.75 214 ALA A O 1
ATOM 1794 N N . TRP A 1 215 ? 5.782 -3.163 -3.617 1.00 80.75 215 TRP A N 1
ATOM 1795 C CA . TRP A 1 215 ? 6.619 -2.177 -4.304 1.00 80.75 215 TRP A CA 1
ATOM 1796 C C . TRP A 1 215 ? 8.111 -2.416 -4.083 1.00 80.75 215 TRP A C 1
ATOM 1798 O O . TRP A 1 215 ? 8.836 -2.549 -5.056 1.00 80.75 215 TRP A O 1
ATOM 1808 N N . MET A 1 216 ? 8.563 -2.621 -2.841 1.00 77.81 216 MET A N 1
ATOM 1809 C CA . MET A 1 216 ? 9.955 -2.998 -2.548 1.00 77.81 216 MET A CA 1
ATOM 1810 C C . MET A 1 216 ? 10.430 -4.212 -3.362 1.00 77.81 216 MET A C 1
ATOM 1812 O O . MET A 1 216 ? 11.587 -4.267 -3.784 1.00 77.81 216 MET A O 1
ATOM 1816 N N . PHE A 1 217 ? 9.566 -5.216 -3.538 1.00 75.62 217 PHE A N 1
ATOM 1817 C CA . PHE A 1 217 ? 9.924 -6.415 -4.283 1.00 75.62 217 PHE A CA 1
ATOM 1818 C C . PHE A 1 217 ? 10.008 -6.132 -5.790 1.00 75.62 217 PHE A C 1
ATOM 1820 O O . PHE A 1 217 ? 10.980 -6.556 -6.404 1.00 75.62 217 PHE A O 1
ATOM 1827 N N . ILE A 1 218 ? 9.045 -5.378 -6.334 1.00 74.31 218 ILE A N 1
ATOM 1828 C CA . ILE A 1 218 ? 8.928 -5.028 -7.759 1.00 74.31 218 ILE A CA 1
ATOM 1829 C C . ILE A 1 218 ? 9.987 -4.016 -8.217 1.00 74.31 218 ILE A C 1
ATOM 1831 O O . ILE A 1 218 ? 10.468 -4.152 -9.327 1.00 74.31 218 ILE A O 1
ATOM 1835 N N . THR A 1 219 ? 10.361 -3.016 -7.412 1.00 68.75 219 THR A N 1
ATOM 1836 C CA . THR A 1 219 ? 11.222 -1.905 -7.879 1.00 68.75 219 THR A CA 1
ATOM 1837 C C . THR A 1 219 ? 12.661 -1.960 -7.380 1.00 68.75 219 THR A C 1
ATOM 1839 O O . THR A 1 219 ? 13.547 -1.301 -7.929 1.00 68.75 219 THR A O 1
ATOM 1842 N N . ASN A 1 220 ? 12.930 -2.711 -6.306 1.00 71.06 220 ASN A N 1
ATOM 1843 C CA . ASN A 1 220 ? 14.266 -2.773 -5.709 1.00 71.06 220 ASN A CA 1
ATOM 1844 C C . ASN A 1 220 ? 14.846 -4.184 -5.658 1.00 71.06 220 ASN A C 1
ATOM 1846 O O . ASN A 1 220 ? 16.053 -4.340 -5.839 1.00 71.06 220 ASN A O 1
ATOM 1850 N N . PHE A 1 221 ? 14.038 -5.212 -5.390 1.00 70.50 221 PHE A N 1
ATOM 1851 C CA . PHE A 1 221 ? 14.561 -6.573 -5.281 1.00 70.50 221 PHE A CA 1
ATOM 1852 C C . PHE A 1 221 ? 14.818 -7.195 -6.657 1.00 70.50 221 PHE A C 1
ATOM 1854 O O . PHE A 1 221 ? 15.933 -7.661 -6.900 1.00 70.50 221 PHE A O 1
ATOM 1861 N N . THR A 1 222 ? 13.843 -7.138 -7.567 1.00 68.31 222 THR A N 1
ATOM 1862 C CA . THR A 1 222 ? 13.942 -7.667 -8.941 1.00 68.31 222 THR A CA 1
ATOM 1863 C C . THR A 1 222 ? 14.952 -6.931 -9.824 1.00 68.31 222 THR A C 1
ATOM 1865 O O . THR A 1 222 ? 15.498 -7.518 -10.753 1.00 68.31 222 THR A O 1
ATOM 1868 N N . HIS A 1 223 ? 15.313 -5.695 -9.484 1.00 65.50 223 HIS A N 1
ATOM 1869 C CA . HIS A 1 223 ? 16.344 -4.921 -10.193 1.00 65.50 223 HIS A CA 1
ATOM 1870 C C . HIS A 1 223 ? 17.733 -5.014 -9.552 1.00 65.50 223 HIS A C 1
ATOM 1872 O O . HIS A 1 223 ? 18.706 -4.472 -10.074 1.00 65.50 223 HIS A O 1
ATOM 1878 N N . SER A 1 224 ? 17.860 -5.713 -8.422 1.00 62.72 224 SER A N 1
ATOM 1879 C CA . SER A 1 224 ? 19.125 -5.804 -7.691 1.00 62.72 224 SER A CA 1
ATOM 1880 C C . SER A 1 224 ? 20.165 -6.686 -8.400 1.00 62.72 224 SER A C 1
ATOM 1882 O O . SER A 1 224 ? 19.847 -7.703 -9.021 1.00 62.72 224 SER A O 1
ATOM 1884 N N . LEU A 1 225 ? 21.454 -6.348 -8.262 1.00 62.25 225 LEU A N 1
ATOM 1885 C CA . LEU A 1 225 ? 22.550 -7.174 -8.795 1.00 62.25 225 LEU A CA 1
ATOM 1886 C C . LEU A 1 225 ? 22.509 -8.640 -8.296 1.00 62.25 225 LEU A C 1
ATOM 1888 O O . LEU A 1 225 ? 22.638 -9.531 -9.136 1.00 62.25 225 LEU A O 1
ATOM 1892 N N . PRO A 1 226 ? 22.250 -8.940 -7.001 1.00 64.38 226 PRO A N 1
ATOM 1893 C CA . PRO A 1 226 ? 22.113 -10.323 -6.534 1.00 64.38 226 PRO A CA 1
ATOM 1894 C C . PRO A 1 226 ? 20.950 -11.083 -7.183 1.00 64.38 226 PRO A C 1
ATOM 1896 O O . PRO A 1 226 ? 21.049 -12.293 -7.384 1.00 64.38 226 PRO A O 1
ATOM 1899 N N . TRP A 1 227 ? 19.856 -10.397 -7.534 1.00 69.62 227 TRP A N 1
ATOM 1900 C CA . TRP A 1 227 ? 18.751 -11.013 -8.267 1.00 69.62 227 TRP A CA 1
ATOM 1901 C C . TRP A 1 227 ? 19.157 -11.360 -9.698 1.00 69.62 227 TRP A C 1
ATOM 1903 O O . TRP A 1 227 ? 18.976 -12.496 -10.127 1.00 69.62 227 TRP A O 1
ATOM 1913 N N . ASN A 1 228 ? 19.813 -10.439 -10.403 1.00 66.00 228 ASN A N 1
ATOM 1914 C CA . ASN A 1 228 ? 20.351 -10.697 -11.740 1.00 66.00 228 ASN A CA 1
ATOM 1915 C C . ASN A 1 228 ? 21.358 -11.872 -11.758 1.00 66.00 228 ASN A C 1
ATOM 1917 O O . ASN A 1 228 ? 21.321 -12.712 -12.661 1.00 66.00 228 ASN A O 1
ATOM 1921 N N . GLU A 1 229 ? 22.211 -11.997 -10.735 1.00 67.69 229 GLU A N 1
ATOM 1922 C CA . GLU A 1 229 ? 23.113 -13.148 -10.560 1.00 67.69 229 GLU A CA 1
ATOM 1923 C C . GLU A 1 229 ? 22.376 -14.461 -10.235 1.00 67.69 229 GLU A C 1
ATOM 1925 O O . GLU A 1 229 ? 22.807 -15.535 -10.666 1.00 67.69 229 GLU A O 1
ATOM 1930 N N . PHE A 1 230 ? 21.263 -14.397 -9.501 1.00 73.56 230 PHE A N 1
ATOM 1931 C CA . PHE A 1 230 ? 20.383 -15.536 -9.220 1.00 73.56 230 PHE A CA 1
ATOM 1932 C C . PHE A 1 230 ? 19.644 -16.012 -10.482 1.00 73.56 230 PHE A C 1
ATOM 1934 O O . PHE A 1 230 ? 19.612 -17.214 -10.755 1.00 73.56 230 PHE A O 1
ATOM 1941 N N . LEU A 1 231 ? 19.119 -15.090 -11.296 1.00 74.62 231 LEU A N 1
ATOM 1942 C CA . LEU A 1 231 ? 18.467 -15.392 -12.577 1.00 74.62 231 LEU A CA 1
ATOM 1943 C C . LEU A 1 231 ? 19.424 -16.055 -13.575 1.00 74.62 231 LEU A C 1
ATOM 1945 O O . LEU A 1 231 ? 19.054 -17.021 -14.245 1.00 74.62 231 LEU A O 1
ATOM 1949 N N . ALA A 1 232 ? 20.676 -15.589 -13.633 1.00 74.88 232 ALA A N 1
ATOM 1950 C CA . ALA A 1 232 ? 21.709 -16.142 -14.510 1.00 74.88 232 ALA A CA 1
ATOM 1951 C C . ALA A 1 232 ? 22.056 -17.621 -14.225 1.00 74.88 232 ALA A C 1
ATOM 1953 O O . ALA A 1 232 ? 22.683 -18.270 -15.062 1.00 74.88 232 ALA A O 1
ATOM 1954 N N . GLN A 1 233 ? 21.646 -18.166 -13.073 1.00 78.00 233 GLN A N 1
ATOM 1955 C CA . GLN A 1 233 ? 21.900 -19.551 -12.656 1.00 78.00 233 GLN A CA 1
ATOM 1956 C C . GLN A 1 233 ? 20.749 -20.526 -12.976 1.00 78.00 233 GLN A C 1
ATOM 1958 O O . GLN A 1 233 ? 20.770 -21.653 -12.483 1.00 78.00 233 GLN A O 1
ATOM 1963 N N . ASP A 1 234 ? 19.757 -20.123 -13.784 1.00 75.69 234 ASP A N 1
ATOM 1964 C CA . ASP A 1 234 ? 18.533 -20.899 -14.071 1.00 75.69 234 ASP A CA 1
ATOM 1965 C C . ASP A 1 234 ? 17.859 -21.384 -12.767 1.00 75.69 234 ASP A C 1
ATOM 1967 O O . ASP A 1 234 ? 17.928 -22.564 -12.397 1.00 75.69 234 ASP A O 1
ATOM 1971 N N . PRO A 1 235 ? 17.214 -20.476 -12.009 1.00 74.31 235 PRO A N 1
ATOM 1972 C CA . PRO A 1 235 ? 16.715 -20.795 -10.675 1.00 74.31 235 PRO A CA 1
ATOM 1973 C C . PRO A 1 235 ? 15.592 -21.841 -10.675 1.00 74.31 235 PRO A C 1
ATOM 1975 O O . PRO A 1 235 ? 15.399 -22.527 -9.668 1.00 74.31 235 PRO A O 1
ATOM 1978 N N . GLY A 1 236 ? 14.880 -22.015 -11.796 1.00 75.31 236 GLY A N 1
ATOM 1979 C CA . GLY A 1 236 ? 13.890 -23.082 -11.966 1.00 75.31 236 GLY A CA 1
ATOM 1980 C C . GLY A 1 236 ? 14.518 -24.479 -11.972 1.00 75.31 236 GLY A C 1
ATOM 1981 O O . GLY A 1 236 ? 13.923 -25.422 -11.447 1.00 75.31 236 GLY A O 1
ATOM 1982 N N . ARG A 1 237 ? 15.739 -24.603 -12.508 1.00 78.06 237 ARG A N 1
ATOM 1983 C CA . ARG A 1 237 ? 16.529 -25.839 -12.510 1.00 78.06 237 ARG A CA 1
ATOM 1984 C C . ARG A 1 237 ? 17.380 -26.009 -11.252 1.00 78.06 237 ARG A C 1
ATOM 1986 O O . ARG A 1 237 ? 17.486 -27.127 -10.750 1.00 78.06 237 ARG A O 1
ATOM 1993 N N . THR A 1 238 ? 17.974 -24.928 -10.752 1.00 84.12 238 THR A N 1
ATOM 1994 C CA . THR A 1 238 ? 18.950 -24.965 -9.649 1.00 84.12 238 THR A CA 1
ATOM 1995 C C . THR A 1 238 ? 18.281 -25.022 -8.271 1.00 84.12 238 THR A C 1
ATOM 1997 O O . THR A 1 238 ? 18.747 -25.756 -7.398 1.00 84.12 238 THR A O 1
ATOM 2000 N N . TRP A 1 239 ? 17.137 -24.350 -8.076 1.00 84.12 239 TRP A N 1
ATOM 2001 C CA . TRP A 1 239 ? 16.382 -24.370 -6.812 1.00 84.12 239 TRP A CA 1
ATOM 2002 C C . TRP A 1 239 ? 14.881 -24.661 -7.026 1.00 84.12 239 TRP A C 1
ATOM 2004 O O . TRP A 1 239 ? 14.026 -23.845 -6.667 1.00 84.12 239 TRP A O 1
ATOM 2014 N N . PRO A 1 240 ? 14.507 -25.849 -7.545 1.00 85.44 240 PRO A N 1
ATOM 2015 C CA . PRO A 1 240 ? 13.122 -26.164 -7.913 1.00 85.44 240 PRO A CA 1
ATOM 2016 C C . PRO A 1 240 ? 12.140 -26.116 -6.730 1.00 85.44 240 PRO A C 1
ATOM 2018 O O . PRO A 1 240 ? 10.957 -25.831 -6.918 1.00 85.44 240 PRO A O 1
ATOM 2021 N N . VAL A 1 241 ? 12.601 -26.366 -5.498 1.00 87.56 241 VAL A N 1
ATOM 2022 C CA . VAL A 1 241 ? 11.766 -26.225 -4.290 1.00 87.56 241 VAL A CA 1
ATOM 2023 C C . VAL A 1 241 ? 11.452 -24.751 -4.024 1.00 87.56 241 VAL A C 1
ATOM 2025 O O . VAL A 1 241 ? 10.282 -24.405 -3.888 1.00 87.56 241 VAL A O 1
ATOM 2028 N N . LEU A 1 242 ? 12.468 -23.879 -4.028 1.00 82.88 242 LEU A N 1
ATOM 2029 C CA . LEU A 1 242 ? 12.295 -22.433 -3.852 1.00 82.88 242 LEU A CA 1
ATOM 2030 C C . LEU A 1 242 ? 11.390 -21.853 -4.946 1.00 82.88 242 LEU A C 1
ATOM 2032 O O . LEU A 1 242 ? 10.445 -21.138 -4.636 1.00 82.88 242 LEU A O 1
ATOM 2036 N N . HIS A 1 243 ? 11.617 -22.235 -6.205 1.00 83.19 243 HIS A N 1
ATOM 2037 C CA . HIS A 1 243 ? 10.804 -21.797 -7.338 1.00 83.19 243 HIS A CA 1
ATOM 2038 C C . HIS A 1 243 ? 9.315 -22.167 -7.169 1.00 83.19 243 HIS A C 1
ATOM 2040 O O . HIS A 1 243 ? 8.441 -21.339 -7.415 1.00 83.19 243 HIS A O 1
ATOM 2046 N N . ASN A 1 244 ? 8.991 -23.383 -6.706 1.00 86.62 244 ASN A N 1
ATOM 2047 C CA . ASN A 1 244 ? 7.594 -23.765 -6.458 1.00 86.62 244 ASN A CA 1
ATOM 2048 C C . ASN A 1 244 ? 6.998 -23.094 -5.202 1.00 86.62 244 ASN A C 1
ATOM 2050 O O . ASN A 1 244 ? 5.810 -22.775 -5.205 1.00 86.62 244 ASN A O 1
ATOM 2054 N N . VAL A 1 245 ? 7.793 -22.850 -4.151 1.00 85.69 245 VAL A N 1
ATOM 2055 C CA . VAL A 1 245 ? 7.344 -22.114 -2.952 1.00 85.69 245 VAL A CA 1
ATOM 2056 C C . VAL A 1 245 ? 7.027 -20.659 -3.298 1.00 85.69 245 VAL A C 1
ATOM 2058 O O . VAL A 1 245 ? 5.944 -20.187 -2.966 1.00 85.69 245 VAL A O 1
ATOM 2061 N N . MET A 1 246 ? 7.906 -19.969 -4.027 1.00 82.88 246 MET A N 1
ATOM 2062 C CA . MET A 1 246 ? 7.672 -18.588 -4.462 1.00 82.88 246 MET A CA 1
ATOM 2063 C C . MET A 1 246 ? 6.474 -18.486 -5.414 1.00 82.88 246 MET A C 1
ATOM 2065 O O . MET A 1 246 ? 5.637 -17.603 -5.244 1.00 82.88 246 MET A O 1
ATOM 2069 N N . ALA A 1 247 ? 6.303 -19.448 -6.328 1.00 84.69 247 ALA A N 1
ATOM 2070 C CA . ALA A 1 247 ? 5.095 -19.554 -7.147 1.00 84.69 247 ALA A CA 1
ATOM 2071 C C . ALA A 1 247 ? 3.809 -19.749 -6.326 1.00 84.69 247 ALA A C 1
ATOM 2073 O O . ALA A 1 247 ? 2.768 -19.224 -6.709 1.00 84.69 247 ALA A O 1
ATOM 2074 N N . MET A 1 248 ? 3.850 -20.479 -5.208 1.00 83.69 248 MET A N 1
ATOM 2075 C CA . MET A 1 248 ? 2.700 -20.595 -4.305 1.00 83.69 248 MET A CA 1
ATOM 2076 C C . MET A 1 248 ? 2.438 -19.280 -3.558 1.00 83.69 248 MET A C 1
ATOM 2078 O O . MET A 1 248 ? 1.292 -18.844 -3.478 1.00 83.69 248 MET A O 1
ATOM 2082 N N . VAL A 1 249 ? 3.494 -18.642 -3.042 1.00 79.38 249 VAL A N 1
ATOM 2083 C CA . VAL A 1 249 ? 3.417 -17.377 -2.294 1.00 79.38 249 VAL A CA 1
ATOM 2084 C C . VAL A 1 249 ? 2.916 -16.229 -3.169 1.00 79.38 249 VAL A C 1
ATOM 2086 O O . VAL A 1 249 ? 2.147 -15.415 -2.690 1.00 79.38 249 VAL A O 1
ATOM 2089 N N . LEU A 1 250 ? 3.289 -16.155 -4.445 1.00 76.88 250 LEU A N 1
ATOM 2090 C CA . LEU A 1 250 ? 2.873 -15.066 -5.341 1.00 76.88 250 LEU A CA 1
ATOM 2091 C C . LEU A 1 250 ? 1.541 -15.332 -6.067 1.00 76.88 250 LEU A C 1
ATOM 2093 O O . LEU A 1 250 ? 1.178 -14.593 -6.977 1.00 76.88 250 LEU A O 1
ATOM 2097 N N . GLY A 1 251 ? 0.796 -16.372 -5.679 1.00 77.69 251 GLY A N 1
ATOM 2098 C CA . GLY A 1 251 ? -0.518 -16.682 -6.257 1.00 77.69 251 GLY A CA 1
ATOM 2099 C C . GLY A 1 251 ? -0.487 -17.436 -7.594 1.00 77.69 251 GLY A C 1
ATOM 2100 O O . GLY A 1 251 ? -1.538 -17.668 -8.187 1.00 77.69 251 GLY A O 1
ATOM 2101 N N . GLY A 1 252 ? 0.684 -17.870 -8.066 1.00 83.12 252 GLY A N 1
ATOM 2102 C CA . GLY A 1 252 ? 0.818 -18.785 -9.199 1.00 83.12 252 GLY A CA 1
ATOM 2103 C C . GLY A 1 252 ? 2.182 -18.736 -9.891 1.00 83.12 252 GLY A C 1
ATOM 2104 O O . GLY A 1 252 ? 2.947 -17.782 -9.765 1.00 83.12 252 GLY A O 1
ATOM 2105 N N . LYS A 1 253 ? 2.463 -19.757 -10.714 1.00 80.75 253 LYS A N 1
ATOM 2106 C CA . LYS A 1 253 ? 3.677 -19.800 -11.556 1.00 80.75 253 LYS A CA 1
ATOM 2107 C C . LYS A 1 253 ? 3.758 -18.655 -12.566 1.00 80.75 253 LYS A C 1
ATOM 2109 O O . LYS A 1 253 ? 4.858 -18.279 -12.938 1.00 80.75 253 LYS A O 1
ATOM 2114 N N . HIS A 1 254 ? 2.621 -18.116 -13.010 1.00 78.06 254 HIS A N 1
ATOM 2115 C CA . HIS A 1 254 ? 2.603 -17.009 -13.966 1.00 78.06 254 HIS A CA 1
ATOM 2116 C C . HIS A 1 254 ? 3.199 -15.736 -13.353 1.00 78.06 254 HIS A C 1
ATOM 2118 O O . HIS A 1 254 ? 4.211 -15.267 -13.856 1.00 78.06 254 HIS A O 1
ATOM 2124 N N . ARG A 1 255 ? 2.670 -15.291 -12.205 1.00 76.31 255 ARG A N 1
ATOM 2125 C CA . ARG A 1 255 ? 3.169 -14.136 -11.435 1.00 76.31 255 ARG A CA 1
ATOM 2126 C C . ARG A 1 255 ? 4.604 -14.299 -10.961 1.00 76.31 255 ARG A C 1
ATOM 2128 O O . ARG A 1 255 ? 5.376 -13.353 -10.950 1.00 76.31 255 ARG A O 1
ATOM 2135 N N . TRP A 1 256 ? 4.991 -15.519 -10.593 1.00 82.75 256 TRP A N 1
ATOM 2136 C CA . TRP A 1 256 ? 6.384 -15.791 -10.254 1.00 82.75 256 TRP A CA 1
ATOM 2137 C C . TRP A 1 256 ? 7.319 -15.719 -11.464 1.00 82.75 256 TRP A C 1
ATOM 2139 O O . TRP A 1 256 ? 8.413 -15.187 -11.337 1.00 82.75 256 TRP A O 1
ATOM 2149 N N . ASN A 1 257 ? 6.902 -16.199 -12.638 1.00 78.06 257 ASN A N 1
ATOM 2150 C CA . ASN A 1 257 ? 7.691 -16.045 -13.860 1.00 78.06 257 ASN A CA 1
ATOM 2151 C C . ASN A 1 257 ? 7.758 -14.583 -14.314 1.00 78.06 257 ASN A C 1
ATOM 2153 O O . ASN A 1 257 ? 8.821 -14.142 -14.726 1.00 78.06 257 ASN A O 1
ATOM 2157 N N . GLU A 1 258 ? 6.658 -13.837 -14.210 1.00 73.06 258 GLU A N 1
ATOM 2158 C CA . GLU A 1 258 ? 6.654 -12.388 -14.420 1.00 73.06 258 GLU A CA 1
ATOM 2159 C C . GLU A 1 258 ? 7.660 -11.716 -13.484 1.00 73.06 258 GLU A C 1
ATOM 2161 O O . GLU A 1 258 ? 8.516 -10.996 -13.963 1.00 73.06 258 GLU A O 1
ATOM 2166 N N . MET A 1 259 ? 7.675 -12.054 -12.191 1.00 73.06 259 MET A N 1
ATOM 2167 C CA . MET A 1 259 ? 8.661 -11.518 -11.245 1.00 73.06 259 MET A CA 1
ATOM 2168 C C . MET A 1 259 ? 10.107 -11.969 -11.495 1.00 73.06 259 MET A C 1
ATOM 2170 O O . MET A 1 259 ? 11.039 -11.216 -11.233 1.00 73.06 259 MET A O 1
ATOM 2174 N N . LE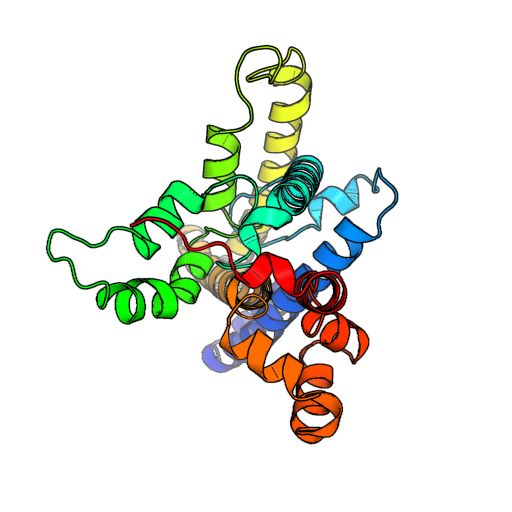U A 1 260 ? 10.326 -13.177 -12.018 1.00 73.50 260 LEU A N 1
ATOM 2175 C CA . LEU A 1 260 ? 11.655 -13.638 -12.435 1.00 73.50 260 LEU A CA 1
ATOM 2176 C C . LEU A 1 260 ? 12.177 -12.902 -13.675 1.00 73.50 260 LEU A C 1
ATOM 2178 O O . LEU A 1 260 ? 13.386 -12.829 -13.857 1.00 73.50 260 LEU A O 1
ATOM 2182 N N . PHE A 1 261 ? 11.298 -12.393 -14.537 1.00 69.69 261 PHE A N 1
ATOM 2183 C CA . PHE A 1 261 ? 11.677 -11.755 -15.802 1.00 69.69 261 PHE A CA 1
ATOM 2184 C C . PHE A 1 261 ? 11.155 -10.318 -15.924 1.00 69.69 261 PHE A C 1
ATOM 2186 O O . PHE A 1 261 ? 11.072 -9.786 -17.033 1.00 69.69 261 PHE A O 1
ATOM 2193 N N . HIS A 1 262 ? 10.824 -9.710 -14.783 1.00 64.50 262 HIS A N 1
ATOM 2194 C CA . HIS A 1 262 ? 10.333 -8.343 -14.663 1.00 64.50 262 HIS A CA 1
ATOM 2195 C C . HIS A 1 262 ? 11.398 -7.398 -15.218 1.00 64.50 262 HIS A C 1
ATOM 2197 O O . HIS A 1 262 ? 12.578 -7.536 -14.890 1.00 64.50 262 HIS A O 1
ATOM 2203 N N . ASP A 1 263 ? 10.988 -6.598 -16.202 1.00 52.53 263 ASP A N 1
ATOM 2204 C CA . ASP A 1 263 ? 11.816 -5.726 -17.038 1.00 52.53 263 ASP A CA 1
ATOM 2205 C C . ASP A 1 263 ? 13.206 -6.280 -17.431 1.00 52.53 263 ASP A C 1
ATOM 2207 O O . ASP A 1 263 ? 14.218 -5.577 -17.488 1.00 52.53 263 ASP A O 1
ATOM 2211 N N . ALA A 1 264 ? 13.258 -7.572 -17.794 1.00 51.78 264 ALA A N 1
ATOM 2212 C CA . ALA A 1 264 ? 14.476 -8.306 -18.160 1.00 51.78 264 ALA A CA 1
ATOM 2213 C C . ALA A 1 264 ? 15.093 -7.916 -19.531 1.00 51.78 264 ALA A C 1
ATOM 2215 O O . ALA A 1 264 ? 15.441 -8.766 -20.360 1.00 51.78 264 ALA A O 1
ATOM 2216 N N . ALA A 1 265 ? 15.312 -6.621 -19.768 1.00 41.50 265 ALA A N 1
ATOM 2217 C CA . ALA A 1 265 ? 16.031 -6.087 -20.923 1.00 41.50 265 ALA A CA 1
ATOM 2218 C C . ALA A 1 265 ? 17.523 -6.490 -20.935 1.00 41.50 265 ALA A C 1
ATOM 2220 O O . ALA A 1 265 ? 18.109 -6.701 -22.003 1.00 41.50 265 ALA A O 1
ATOM 2221 N N . TRP A 1 266 ? 18.134 -6.667 -19.755 1.00 37.78 266 TRP A N 1
ATOM 2222 C CA . TRP A 1 266 ? 19.563 -6.982 -19.602 1.00 37.78 266 TRP A CA 1
ATOM 2223 C C . TRP A 1 266 ? 19.989 -8.282 -20.295 1.00 37.78 266 TRP A C 1
ATOM 2225 O O . TRP A 1 266 ? 21.058 -8.334 -20.908 1.00 37.78 266 TRP A O 1
ATOM 2235 N N . PHE A 1 267 ? 19.156 -9.328 -20.250 1.00 35.25 267 PHE A N 1
ATOM 2236 C CA . PHE A 1 267 ? 19.469 -10.609 -20.897 1.00 35.25 267 PHE A CA 1
ATOM 2237 C C . PHE A 1 267 ? 19.488 -10.483 -22.428 1.00 35.25 267 PHE A C 1
ATOM 2239 O O . PHE A 1 267 ? 20.346 -11.068 -23.090 1.00 35.25 267 PHE A O 1
ATOM 2246 N N . SER A 1 268 ? 18.594 -9.659 -22.982 1.00 35.78 268 SER A N 1
ATOM 2247 C CA . SER A 1 268 ? 18.542 -9.356 -24.415 1.00 35.78 268 SER A CA 1
ATOM 2248 C C . SER A 1 268 ? 19.758 -8.538 -24.862 1.00 35.78 268 SER A C 1
ATOM 2250 O O . SER A 1 268 ? 20.399 -8.882 -25.853 1.00 35.78 268 SER A O 1
ATOM 2252 N N . LEU A 1 269 ? 20.146 -7.505 -24.104 1.00 36.56 269 LEU A N 1
ATOM 2253 C CA . LEU A 1 269 ? 21.312 -6.669 -24.422 1.00 36.56 269 LEU A CA 1
ATOM 2254 C C . LEU A 1 269 ? 22.637 -7.448 -24.373 1.00 36.56 269 LEU A C 1
ATOM 2256 O O . LEU A 1 269 ? 23.456 -7.318 -25.287 1.00 36.56 269 LEU A O 1
ATOM 2260 N N . ARG A 1 270 ? 22.825 -8.327 -23.377 1.00 35.12 270 ARG A N 1
ATOM 2261 C CA . ARG A 1 270 ? 24.033 -9.171 -23.263 1.00 35.12 270 ARG A CA 1
ATOM 2262 C C . ARG A 1 270 ? 24.198 -10.156 -24.426 1.00 35.12 270 ARG A C 1
ATOM 2264 O O . ARG A 1 270 ? 25.327 -10.496 -24.772 1.00 35.12 270 ARG A O 1
ATOM 2271 N N . LEU A 1 271 ? 23.091 -10.601 -25.024 1.00 38.94 271 LEU A N 1
ATOM 2272 C CA . LEU A 1 271 ? 23.081 -11.471 -26.205 1.00 38.94 271 LEU A CA 1
ATOM 2273 C C . LEU A 1 271 ? 23.267 -10.704 -27.525 1.00 38.94 271 LEU A C 1
ATOM 2275 O O . LEU A 1 271 ? 23.686 -11.305 -28.512 1.00 38.94 271 LEU A O 1
ATOM 2279 N N . LEU A 1 272 ? 22.971 -9.399 -27.555 1.00 38.41 272 LEU A N 1
ATOM 2280 C CA . LEU A 1 272 ? 22.980 -8.587 -28.777 1.00 38.41 272 LEU A CA 1
ATOM 2281 C C . LEU A 1 272 ? 24.258 -7.758 -28.982 1.00 38.41 272 LEU A C 1
ATOM 2283 O O . LEU A 1 272 ? 24.588 -7.469 -30.131 1.00 38.41 272 LEU A O 1
ATOM 2287 N N . SER A 1 273 ? 24.994 -7.378 -27.927 1.00 37.34 273 SER A N 1
ATOM 2288 C CA . SER A 1 273 ? 26.253 -6.626 -28.088 1.00 37.34 273 SER A CA 1
ATOM 2289 C C . SER A 1 273 ? 27.223 -6.756 -26.899 1.00 37.34 273 SER A C 1
ATOM 2291 O O . SER A 1 273 ? 27.189 -5.944 -25.971 1.00 37.34 273 SER A O 1
ATOM 2293 N N . PRO A 1 274 ? 28.171 -7.716 -26.933 1.00 40.72 274 PRO A N 1
ATOM 2294 C CA . PRO A 1 274 ? 29.254 -7.797 -25.947 1.00 40.72 274 PRO A CA 1
ATOM 2295 C C . PRO A 1 274 ? 30.175 -6.563 -25.928 1.00 40.72 274 PRO A C 1
ATOM 2297 O O . PRO A 1 274 ? 30.863 -6.327 -24.940 1.00 40.72 274 PRO A O 1
ATOM 2300 N N . SER A 1 275 ? 30.203 -5.771 -27.005 1.00 39.75 275 SER A N 1
ATOM 2301 C CA . SER A 1 275 ? 31.067 -4.592 -27.151 1.00 39.75 275 SER A CA 1
ATOM 2302 C C . SER A 1 275 ? 30.583 -3.346 -26.401 1.00 39.75 275 SER A C 1
ATOM 2304 O O . SER A 1 275 ? 31.370 -2.417 -26.244 1.00 39.75 275 SER A O 1
ATOM 2306 N N . LEU A 1 276 ? 29.343 -3.318 -25.892 1.00 38.59 276 LEU A N 1
ATOM 2307 C CA . LEU A 1 276 ? 28.855 -2.217 -25.043 1.00 38.59 276 LEU A CA 1
ATOM 2308 C C . LEU A 1 276 ? 29.409 -2.256 -23.604 1.00 38.59 276 LEU A C 1
ATOM 2310 O O . LEU A 1 276 ? 29.275 -1.279 -22.877 1.00 38.59 276 LEU A O 1
ATOM 2314 N N . LEU A 1 277 ? 30.076 -3.345 -23.201 1.00 40.16 277 LEU A N 1
ATOM 2315 C CA . LEU A 1 277 ? 30.684 -3.495 -21.870 1.00 40.16 277 LEU A CA 1
ATOM 2316 C C . LEU A 1 277 ? 32.016 -2.738 -21.688 1.00 40.16 277 LEU A C 1
ATOM 2318 O O . LEU A 1 277 ? 32.523 -2.691 -20.574 1.00 40.16 277 LEU A O 1
ATOM 2322 N N . ASN A 1 278 ? 32.570 -2.143 -22.752 1.00 31.55 278 ASN A N 1
ATOM 2323 C CA . ASN A 1 278 ? 33.845 -1.409 -22.732 1.00 31.55 278 ASN A CA 1
ATOM 2324 C C . ASN A 1 278 ? 33.665 0.123 -22.760 1.00 31.55 278 ASN A C 1
ATOM 2326 O O . ASN A 1 278 ? 34.519 0.842 -23.281 1.00 31.55 278 ASN A O 1
ATOM 2330 N N . LEU A 1 279 ? 32.555 0.642 -22.228 1.00 34.16 279 LEU A N 1
ATOM 2331 C CA . LEU A 1 279 ? 32.477 2.060 -21.878 1.00 34.16 279 LEU A CA 1
ATOM 2332 C C . LEU A 1 279 ? 33.189 2.273 -20.539 1.00 34.16 279 LEU A C 1
ATOM 2334 O O . LEU A 1 279 ? 32.574 2.243 -19.475 1.00 34.16 279 LEU A O 1
ATOM 2338 N N . ASP A 1 280 ? 34.505 2.482 -20.621 1.00 33.00 280 ASP A N 1
ATOM 2339 C CA . ASP A 1 280 ? 35.289 3.077 -19.541 1.00 33.00 280 ASP A CA 1
ATOM 2340 C C . ASP A 1 280 ? 34.657 4.430 -19.176 1.00 33.00 280 ASP A C 1
ATOM 2342 O O . ASP A 1 280 ? 34.770 5.405 -19.923 1.00 33.00 280 ASP A O 1
ATOM 2346 N N . TYR A 1 281 ? 33.976 4.496 -18.031 1.00 28.56 281 TYR A N 1
ATOM 2347 C CA . TYR A 1 281 ? 33.518 5.766 -17.478 1.00 28.56 281 TYR A CA 1
ATOM 2348 C C . TYR A 1 281 ? 34.744 6.565 -17.007 1.00 28.56 281 TYR A C 1
ATOM 2350 O O . TYR A 1 281 ? 35.483 6.074 -16.146 1.00 28.56 281 TYR A O 1
ATOM 2358 N N . PRO A 1 282 ? 34.991 7.780 -17.533 1.00 29.23 282 PRO A N 1
ATOM 2359 C CA . PRO A 1 282 ? 35.994 8.661 -16.957 1.00 29.23 282 PRO A CA 1
AT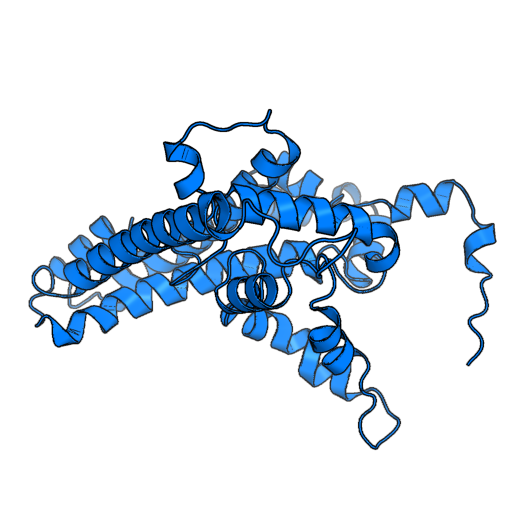OM 2360 C C . PRO A 1 282 ? 35.546 9.104 -15.556 1.00 29.23 282 PRO A C 1
ATOM 2362 O O . PRO A 1 282 ? 34.366 9.373 -15.332 1.00 29.23 282 PRO A O 1
ATOM 2365 N N . VAL A 1 283 ? 36.516 9.141 -14.638 1.00 32.66 283 VAL A N 1
ATOM 2366 C CA . VAL A 1 283 ? 36.380 9.532 -13.220 1.00 32.66 283 VAL A CA 1
ATOM 2367 C C . VAL A 1 283 ? 36.021 11.009 -13.067 1.00 32.66 283 VAL A C 1
ATOM 2369 O O . VAL A 1 283 ? 36.637 11.821 -13.794 1.00 32.66 283 VAL A O 1
#